Protein AF-A0A4W6BRY6-F1 (afdb_monomer_lite)

Secondary structure (DSSP, 8-state):
------------------------------S--------TT--EEEEE-SS-B-S-SSHHHHHHHHHHHHHHHTT--SPEEES---SS--GGGSS-GGGTTTPPEE-TTS-EEES-HHHHTSSS--B--TTSPPBBTTS-BTTT-TT-SS-EEE--B-TTS-B-TTSBHHHHT---SSSEEEEEEGGGTBTT--EEEETTS-BB-EEEE-S-----

Organism: Lates calcarifer (NCBI:txid8187)

InterPro domains:
  IPR010515 Collagenase NC10/endostatin [PF06482] (44-213)
  IPR010515 Collagenase NC10/endostatin [cd00247] (43-211)
  IPR016186 C-type lectin-like/link domain superfamily [G3DSA:3.10.100.10] (38-216)
  IPR016187 C-type lectin fold [SSF56436] (42-212)

Structure (mmCIF, N/CA/C/O backbone):
data_AF-A0A4W6BRY6-F1
#
_entry.id   AF-A0A4W6BRY6-F1
#
loop_
_atom_site.group_PDB
_atom_site.id
_atom_site.type_symbol
_atom_site.label_atom_id
_atom_site.label_alt_id
_atom_site.label_comp_id
_atom_site.label_asym_id
_atom_site.label_entity_id
_atom_site.label_seq_id
_atom_site.pdbx_PDB_ins_code
_atom_site.Cartn_x
_atom_site.Cartn_y
_atom_site.Cartn_z
_atom_site.occupancy
_atom_site.B_iso_or_equiv
_atom_site.auth_seq_id
_atom_site.auth_comp_id
_atom_site.auth_asym_id
_atom_site.auth_atom_id
_atom_site.pdbx_PDB_model_num
ATOM 1 N N . MET A 1 1 ? 56.866 52.030 60.510 1.00 36.12 1 MET A N 1
ATOM 2 C CA . MET A 1 1 ? 56.796 50.985 61.557 1.00 36.12 1 MET A CA 1
ATOM 3 C C . MET A 1 1 ? 55.442 50.300 61.402 1.00 36.12 1 MET A C 1
ATOM 5 O O . MET A 1 1 ? 54.444 50.995 61.471 1.00 36.12 1 MET A O 1
ATOM 9 N N . ASN A 1 2 ? 55.377 49.099 60.812 1.00 34.38 2 ASN A N 1
ATOM 10 C CA . ASN A 1 2 ? 55.374 47.792 61.509 1.00 34.38 2 ASN A CA 1
ATOM 11 C C . ASN A 1 2 ? 54.342 47.734 62.650 1.00 34.38 2 ASN A C 1
ATOM 13 O O . ASN A 1 2 ? 54.376 48.606 63.501 1.00 34.38 2 ASN A O 1
ATOM 17 N N . ARG A 1 3 ? 53.508 46.710 62.848 1.00 36.00 3 ARG A N 1
ATOM 18 C CA . ARG A 1 3 ? 53.100 45.483 62.134 1.00 36.00 3 ARG A CA 1
ATOM 19 C C . ARG A 1 3 ? 52.057 44.835 63.093 1.00 36.00 3 ARG A C 1
ATOM 21 O O . ARG A 1 3 ? 52.255 44.935 64.295 1.00 36.00 3 ARG A O 1
ATOM 28 N N . PHE A 1 4 ? 51.057 44.124 62.557 1.00 37.06 4 PHE A N 1
ATOM 29 C CA . PHE A 1 4 ? 50.192 43.096 63.195 1.00 37.06 4 PHE A CA 1
ATOM 30 C C . PHE A 1 4 ? 49.213 43.450 64.334 1.00 37.06 4 PHE A C 1
ATOM 32 O O . PHE A 1 4 ? 49.632 43.811 65.422 1.00 37.06 4 PHE A O 1
ATOM 39 N N . GLN A 1 5 ? 47.939 43.061 64.154 1.00 37.66 5 GLN A N 1
ATOM 40 C CA . GLN A 1 5 ? 47.347 41.955 64.931 1.00 37.66 5 GLN A CA 1
ATOM 41 C C . GLN A 1 5 ? 46.083 41.382 64.259 1.00 37.66 5 GLN A C 1
ATOM 43 O O . GLN A 1 5 ? 45.276 42.118 63.701 1.00 37.66 5 GLN A O 1
ATOM 48 N N . MET A 1 6 ? 45.953 40.051 64.296 1.00 38.84 6 MET A N 1
ATOM 49 C CA . MET A 1 6 ? 44.759 39.278 63.931 1.00 38.84 6 MET A CA 1
ATOM 50 C C . MET A 1 6 ? 43.833 39.122 65.140 1.00 38.84 6 MET A C 1
ATOM 52 O O . MET A 1 6 ? 44.331 38.873 66.237 1.00 38.84 6 MET A O 1
ATOM 56 N N . SER A 1 7 ? 42.524 39.053 64.897 1.00 36.84 7 SER A N 1
ATOM 57 C CA . SER A 1 7 ? 41.620 38.120 65.587 1.00 36.84 7 SER A CA 1
ATOM 58 C C . SER A 1 7 ? 40.282 38.000 64.843 1.00 36.84 7 SER A C 1
ATOM 60 O O . SER A 1 7 ? 39.763 38.958 64.278 1.00 36.84 7 SER A O 1
ATOM 62 N N . VAL A 1 8 ? 39.776 36.769 64.798 1.00 39.53 8 VAL A N 1
ATOM 63 C CA . VAL A 1 8 ? 38.533 36.305 64.162 1.00 39.53 8 VAL A CA 1
ATOM 64 C C . VAL A 1 8 ? 37.460 36.177 65.251 1.00 39.53 8 VAL A C 1
ATOM 66 O O . VAL A 1 8 ? 37.832 35.818 66.365 1.00 39.53 8 VAL A O 1
ATOM 69 N N . LEU A 1 9 ? 36.173 36.412 64.934 1.00 31.78 9 LEU A N 1
ATOM 70 C CA . LEU A 1 9 ? 35.008 35.548 65.259 1.00 31.78 9 LEU A CA 1
ATOM 71 C C . LEU A 1 9 ? 33.647 36.285 65.165 1.00 31.78 9 LEU A C 1
ATOM 73 O O . LEU A 1 9 ? 33.394 37.249 65.873 1.00 31.78 9 LEU A O 1
ATOM 77 N N . GLN A 1 10 ? 32.795 35.737 64.287 1.00 31.34 10 GLN A N 1
ATOM 78 C CA . GLN A 1 10 ? 31.402 35.290 64.493 1.00 31.34 10 GLN A CA 1
ATOM 79 C C . GLN A 1 10 ? 30.299 36.278 64.939 1.00 31.34 10 GLN A C 1
ATOM 81 O O . GLN A 1 10 ? 30.317 36.813 66.039 1.00 31.34 10 GLN A O 1
ATOM 86 N N . LEU A 1 11 ? 29.248 36.387 64.111 1.00 36.50 11 LEU A N 1
ATOM 87 C CA . LEU A 1 11 ? 27.963 37.028 64.428 1.00 36.50 11 LEU A CA 1
ATOM 88 C C . LEU A 1 11 ? 26.786 36.112 64.026 1.00 36.50 11 LEU A C 1
ATOM 90 O O . LEU A 1 11 ? 26.582 35.847 62.843 1.00 36.50 11 LEU A O 1
ATOM 94 N N . GLY A 1 12 ? 26.021 35.653 65.022 1.00 31.73 12 GLY A N 1
ATOM 95 C CA . GLY A 1 12 ? 24.559 35.439 64.976 1.00 31.73 12 GLY A CA 1
ATOM 96 C C . GLY A 1 12 ? 23.925 36.466 65.940 1.00 31.73 12 GLY A C 1
ATOM 97 O O . GLY A 1 12 ? 24.650 37.000 66.773 1.00 31.73 12 GLY A O 1
ATOM 98 N N . GLU A 1 13 ? 22.654 36.872 65.905 1.00 36.56 13 GLU A N 1
ATOM 99 C CA . GLU A 1 13 ? 21.407 36.240 65.459 1.00 36.56 13 GLU A CA 1
ATOM 100 C C . GLU A 1 13 ? 20.262 37.294 65.329 1.00 36.56 13 GLU A C 1
ATOM 102 O O . GLU A 1 13 ? 20.308 38.341 65.968 1.00 36.56 13 GLU A O 1
ATOM 107 N N . LEU A 1 14 ? 19.235 36.930 64.539 1.00 32.69 14 LEU A N 1
ATOM 108 C CA . LEU A 1 14 ? 17.764 37.125 64.658 1.00 32.69 14 LEU A CA 1
ATOM 109 C C . LEU A 1 14 ? 17.079 38.499 64.846 1.00 32.69 14 LEU A C 1
ATOM 111 O O . LEU A 1 14 ? 17.207 39.122 65.892 1.00 32.69 14 LEU A O 1
ATOM 115 N N . ILE A 1 15 ? 16.100 38.786 63.957 1.00 38.53 15 ILE A N 1
ATOM 116 C CA . ILE A 1 15 ? 14.726 39.205 64.339 1.00 38.53 15 ILE A CA 1
ATOM 117 C C . ILE A 1 15 ? 13.669 38.613 63.367 1.00 38.53 15 ILE A C 1
ATOM 119 O O . ILE A 1 15 ? 13.900 38.473 62.169 1.00 38.53 15 ILE A O 1
ATOM 123 N N . HIS A 1 16 ? 12.522 38.254 63.948 1.00 32.16 16 HIS A N 1
ATOM 124 C CA . HIS A 1 16 ? 11.349 37.491 63.495 1.00 32.16 16 HIS A CA 1
ATOM 125 C C . HIS A 1 16 ? 10.252 38.378 62.846 1.00 32.16 16 HIS A C 1
ATOM 127 O O . HIS A 1 16 ? 10.022 39.482 63.330 1.00 32.16 16 HIS A O 1
ATOM 133 N N . TYR A 1 17 ? 9.493 37.879 61.856 1.00 34.06 17 TYR A N 1
ATOM 134 C CA . TYR A 1 17 ? 8.202 38.458 61.422 1.00 34.06 17 TYR A CA 1
ATOM 135 C C . TYR A 1 17 ? 7.144 37.355 61.241 1.00 34.06 17 TYR A C 1
ATOM 137 O O . TYR A 1 17 ? 7.364 36.391 60.511 1.00 34.06 17 TYR A O 1
ATOM 145 N N . GLY A 1 18 ? 6.010 37.502 61.937 1.00 38.62 18 GLY A N 1
ATOM 146 C CA . GLY A 1 18 ? 4.838 36.616 61.877 1.00 38.62 18 GLY A CA 1
ATOM 147 C C . GLY A 1 18 ? 3.836 36.966 60.757 1.00 38.62 18 GLY A C 1
ATOM 148 O O . GLY A 1 18 ? 4.027 37.959 60.053 1.00 38.62 18 GLY A O 1
ATOM 149 N N . PRO A 1 19 ? 2.770 36.158 60.571 1.00 43.88 19 PRO A N 1
ATOM 150 C CA . PRO A 1 19 ? 1.949 36.159 59.359 1.00 43.88 19 PRO A CA 1
ATOM 151 C C . PRO A 1 19 ? 0.686 37.033 59.471 1.00 43.88 19 PRO A C 1
ATOM 153 O O . PRO A 1 19 ? 0.075 37.123 60.534 1.00 43.88 19 PRO A O 1
ATOM 156 N N . SER A 1 20 ? 0.247 37.610 58.346 1.00 43.19 20 SER A N 1
ATOM 157 C CA . SER A 1 20 ? -1.071 38.245 58.188 1.00 43.19 20 SER A CA 1
ATOM 158 C C . SER A 1 20 ? -1.871 37.544 57.086 1.00 43.19 20 SER A C 1
ATOM 160 O O . SER A 1 20 ? -1.331 37.150 56.053 1.00 43.19 20 SER A O 1
ATOM 162 N N . SER A 1 21 ? -3.156 37.341 57.359 1.00 42.16 21 SER A N 1
ATOM 163 C CA . SER A 1 21 ? -4.113 36.532 56.610 1.00 42.16 21 SER A CA 1
ATOM 164 C C . SER A 1 21 ? -4.812 37.273 55.463 1.00 42.16 21 SER A C 1
ATOM 166 O O . SER A 1 21 ? -5.063 38.469 55.562 1.00 42.16 21 SER A O 1
ATOM 168 N N . ALA A 1 22 ? -5.310 36.468 54.516 1.00 36.59 22 ALA A N 1
ATOM 169 C CA . ALA A 1 22 ? -6.480 36.684 53.652 1.00 36.59 22 ALA A CA 1
ATOM 170 C C . ALA A 1 22 ? -6.291 37.438 52.319 1.00 36.59 22 ALA A C 1
ATOM 172 O O . ALA A 1 22 ? -6.398 38.654 52.244 1.00 36.59 22 ALA A O 1
ATOM 173 N N . ALA A 1 23 ? -6.185 36.659 51.236 1.00 42.66 23 ALA A N 1
ATOM 174 C CA . ALA A 1 23 ? -7.038 36.797 50.049 1.00 42.66 23 ALA A CA 1
ATOM 175 C C . ALA A 1 23 ? -6.936 35.514 49.204 1.00 42.66 23 ALA A C 1
ATOM 177 O O . ALA A 1 23 ? -6.002 35.317 48.430 1.00 42.66 23 ALA A O 1
ATOM 178 N N . ALA A 1 24 ? -7.899 34.612 49.391 1.00 40.31 24 ALA A N 1
ATOM 179 C CA . ALA A 1 24 ? -8.137 33.493 48.494 1.00 40.31 24 ALA A CA 1
ATOM 180 C C . ALA A 1 24 ? -8.798 34.028 47.216 1.00 40.31 24 ALA A C 1
ATOM 182 O O . ALA A 1 24 ? -10.004 34.269 47.194 1.00 40.31 24 ALA A O 1
ATOM 183 N N . SER A 1 25 ? -8.013 34.220 46.157 1.00 42.06 25 SER A N 1
ATOM 184 C CA . SER A 1 25 ? -8.552 34.482 44.823 1.00 42.06 25 SER A CA 1
ATOM 185 C C . SER A 1 25 ? -8.795 33.156 44.123 1.00 42.06 25 SER A C 1
ATOM 187 O O . SER A 1 25 ? -7.882 32.408 43.778 1.00 42.06 25 SER A O 1
ATOM 189 N N . GLN A 1 26 ? -10.082 32.870 44.013 1.00 42.59 26 GLN A N 1
ATOM 190 C CA . GLN A 1 26 ? -10.689 31.687 43.445 1.00 42.59 26 GLN A CA 1
ATOM 191 C C . GLN A 1 26 ? -10.375 31.531 41.953 1.00 42.59 26 GLN A C 1
ATOM 193 O O . GLN A 1 26 ? -10.138 32.491 41.221 1.00 42.59 26 GLN A O 1
ATOM 198 N N . ALA A 1 27 ? -10.418 30.267 41.543 1.00 45.38 27 ALA A N 1
ATOM 199 C CA . ALA A 1 27 ? -10.434 29.755 40.187 1.00 45.38 27 ALA A CA 1
ATOM 200 C C . ALA A 1 27 ? -11.095 30.677 39.144 1.00 45.38 27 ALA A C 1
ATOM 202 O O . ALA A 1 27 ? -12.296 30.929 39.178 1.00 45.38 27 ALA A O 1
ATOM 203 N N . LEU A 1 28 ? -10.323 31.030 38.118 1.00 35.47 28 LEU A N 1
ATOM 204 C CA . LEU A 1 28 ? -10.839 31.254 36.770 1.00 35.47 28 LEU A CA 1
ATOM 205 C C . LEU A 1 28 ? -10.355 30.097 35.898 1.00 35.47 28 LEU A C 1
ATOM 207 O O . LEU A 1 28 ? -9.418 30.200 35.108 1.00 35.47 28 LEU A O 1
ATOM 211 N N . SER A 1 29 ? -10.999 28.950 36.098 1.00 42.09 29 SER A N 1
ATOM 212 C CA . SER A 1 29 ? -10.976 27.844 35.150 1.00 42.09 29 SER A CA 1
ATOM 213 C C . SER A 1 29 ? -11.493 28.376 33.816 1.00 42.09 29 SER A C 1
ATOM 215 O O . SER A 1 29 ? -12.663 28.736 33.701 1.00 42.09 29 SER A O 1
ATOM 217 N N . ARG A 1 30 ? -10.613 28.468 32.814 1.00 46.06 30 ARG A N 1
ATOM 218 C CA . ARG A 1 30 ? -10.988 28.789 31.431 1.00 46.06 30 ARG A CA 1
ATOM 219 C C . ARG A 1 30 ? -12.104 27.833 30.987 1.00 46.06 30 ARG A C 1
ATOM 221 O O . ARG A 1 30 ? -11.853 26.629 30.935 1.00 46.06 30 ARG A O 1
ATOM 228 N N . PRO A 1 31 ? -13.302 28.317 30.628 1.00 44.50 31 PRO A N 1
ATOM 229 C CA . PRO A 1 31 ? -14.291 27.472 29.992 1.00 44.50 31 PRO A CA 1
ATOM 230 C C . PRO A 1 31 ? -13.947 27.363 28.504 1.00 44.50 31 PRO A C 1
ATOM 232 O O . PRO A 1 31 ? -13.804 28.372 27.815 1.00 44.50 31 PRO A O 1
ATOM 235 N N . GLY A 1 32 ? -13.815 26.132 28.011 1.00 46.94 32 GLY A N 1
ATOM 236 C CA . GLY A 1 32 ? -13.766 25.858 26.575 1.00 46.94 32 GLY A CA 1
ATOM 237 C C . GLY A 1 32 ? -12.426 25.369 26.038 1.00 46.94 32 GLY A C 1
ATOM 238 O O . GLY A 1 32 ? -12.010 25.788 24.959 1.00 46.94 32 GLY A O 1
ATOM 239 N N . GLU A 1 33 ? -11.773 24.424 26.715 1.00 44.41 33 GLU A N 1
ATOM 240 C CA . GLU A 1 33 ? -11.126 23.361 25.948 1.00 44.41 33 GLU A CA 1
ATOM 241 C C . GLU A 1 33 ? -12.265 22.492 25.425 1.00 44.41 33 GLU A C 1
ATOM 243 O O . GLU A 1 33 ? -12.829 21.668 26.139 1.00 44.41 33 GLU A O 1
ATOM 248 N N . TRP A 1 34 ? -12.716 22.809 24.211 1.00 41.69 34 TRP A N 1
ATOM 249 C CA . TRP A 1 34 ? -13.695 22.006 23.504 1.00 41.69 34 TRP A CA 1
ATOM 250 C C . TRP A 1 34 ? -13.127 20.600 23.442 1.00 41.69 34 TRP A C 1
ATOM 252 O O . TRP A 1 34 ? -12.207 20.343 22.662 1.00 41.69 34 TRP A O 1
ATOM 262 N N . SER A 1 35 ? -13.655 19.715 24.286 1.00 44.31 35 SER A N 1
ATOM 263 C CA . SER A 1 35 ? -13.498 18.281 24.158 1.00 44.31 35 SER A CA 1
ATOM 264 C C . SER A 1 35 ? -13.740 17.977 22.692 1.00 44.31 35 SER A C 1
ATOM 266 O O . SER A 1 35 ? -14.869 18.080 22.204 1.00 44.31 35 SER A O 1
ATOM 268 N N . ARG A 1 36 ? -12.657 17.693 21.957 1.00 52.69 36 ARG A N 1
ATOM 269 C CA . ARG A 1 36 ? -12.767 17.141 20.613 1.00 52.69 36 ARG A CA 1
ATOM 270 C C . ARG A 1 36 ? -13.755 15.996 20.770 1.00 52.69 36 ARG A C 1
ATOM 272 O O . ARG A 1 36 ? -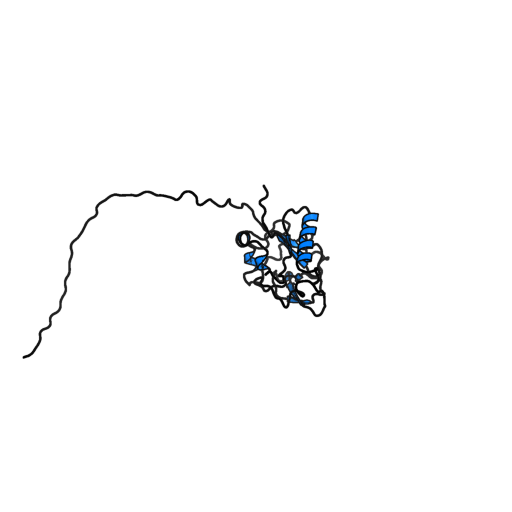13.518 15.182 21.667 1.00 52.69 36 ARG A O 1
ATOM 279 N N . PRO A 1 37 ? -14.863 15.955 20.007 1.00 50.31 37 PRO A N 1
ATOM 280 C CA . PRO A 1 37 ? -15.811 14.868 20.155 1.00 50.31 37 PRO A CA 1
ATOM 281 C C . PRO A 1 37 ? -14.984 13.596 20.066 1.00 50.31 37 PRO A C 1
ATOM 283 O O . PRO A 1 37 ? -14.250 13.425 19.085 1.00 50.31 37 PRO A O 1
ATOM 286 N N . HIS A 1 38 ? -14.996 12.799 21.141 1.00 46.78 38 HIS A N 1
ATOM 287 C CA . HIS A 1 38 ? -14.326 11.510 21.168 1.00 46.78 38 HIS A CA 1
ATOM 288 C C . HIS A 1 38 ? -14.758 10.831 19.872 1.00 46.78 38 HIS A C 1
ATOM 290 O O . HIS A 1 38 ? -15.951 10.616 19.658 1.00 46.78 38 HIS A O 1
ATOM 296 N N . ARG A 1 39 ? -13.826 10.640 18.929 1.00 55.44 39 ARG A N 1
ATOM 297 C CA . ARG A 1 39 ? -14.124 9.990 17.653 1.00 55.44 39 ARG A CA 1
ATOM 298 C C . ARG A 1 39 ? -14.373 8.532 18.000 1.00 55.44 39 ARG A C 1
ATOM 300 O O . ARG A 1 39 ? -13.429 7.753 17.984 1.00 55.44 39 ARG A O 1
ATOM 307 N N . ILE A 1 40 ? -15.601 8.208 18.416 1.00 51.38 40 ILE A N 1
ATOM 308 C CA . ILE A 1 40 ? -15.847 7.004 19.212 1.00 51.38 40 ILE A CA 1
ATOM 309 C C . ILE A 1 40 ? -15.367 5.743 18.493 1.00 51.38 40 ILE A C 1
ATOM 311 O O . ILE A 1 40 ? -14.808 4.916 19.184 1.00 51.38 40 ILE A O 1
ATOM 315 N N . HIS A 1 41 ? -15.356 5.653 17.155 1.00 56.25 41 HIS A N 1
ATOM 316 C CA . HIS A 1 41 ? -14.529 4.659 16.444 1.00 56.25 41 HIS A CA 1
ATOM 317 C C . HIS A 1 41 ? -14.119 5.145 15.041 1.00 56.25 41 HIS A C 1
ATOM 319 O O . HIS A 1 41 ? -14.714 4.754 14.037 1.00 56.25 41 HIS A O 1
ATOM 325 N N . SER A 1 42 ? -13.110 6.020 14.940 1.00 83.00 42 SER A N 1
ATOM 326 C CA . SER A 1 42 ? -12.502 6.348 13.640 1.00 83.00 42 SER A CA 1
ATOM 327 C C . SER A 1 42 ? -11.315 5.431 13.345 1.00 83.00 42 SER A C 1
ATOM 329 O O . SER A 1 42 ? -10.287 5.532 14.007 1.00 83.00 42 SER A O 1
ATOM 331 N N . GLN A 1 43 ? -11.464 4.562 12.349 1.00 92.31 43 GLN A N 1
ATOM 332 C CA . GLN A 1 43 ? -10.458 3.599 11.893 1.00 92.31 43 GLN A CA 1
ATOM 333 C C . GLN A 1 43 ? -10.148 3.815 10.408 1.00 92.31 43 GLN A C 1
ATOM 335 O O . GLN A 1 43 ? -10.972 4.382 9.687 1.00 92.31 43 GLN A O 1
ATOM 340 N N . LEU A 1 44 ? -8.989 3.335 9.957 1.00 95.44 44 LEU A N 1
ATOM 341 C CA . LEU A 1 44 ? -8.589 3.315 8.549 1.00 95.44 44 LEU A CA 1
ATOM 342 C C . LEU A 1 44 ? -8.569 1.869 8.055 1.00 95.44 44 LEU A C 1
ATOM 344 O O . LEU A 1 44 ? -7.897 1.032 8.651 1.00 95.44 44 LEU A O 1
ATOM 348 N N . ARG A 1 45 ? -9.270 1.555 6.965 1.00 97.38 45 ARG A N 1
ATOM 349 C CA . ARG A 1 45 ? -9.211 0.204 6.379 1.00 97.38 45 ARG A CA 1
ATOM 350 C C . ARG A 1 45 ? -8.046 0.045 5.407 1.00 97.38 45 ARG A C 1
ATOM 352 O O . ARG A 1 45 ? -7.910 0.837 4.475 1.00 97.38 45 ARG A O 1
ATOM 359 N N . LEU A 1 46 ? -7.266 -1.017 5.597 1.00 98.62 46 LEU A N 1
ATOM 360 C CA . LEU A 1 46 ? -6.266 -1.529 4.663 1.00 98.62 46 LEU A CA 1
ATOM 361 C C . LEU A 1 46 ? -6.818 -2.790 3.984 1.00 98.62 46 LEU A C 1
ATOM 363 O O . LEU A 1 46 ? -7.170 -3.765 4.649 1.00 98.62 46 LEU A O 1
ATOM 367 N N . VAL A 1 47 ? -6.924 -2.755 2.659 1.00 98.81 47 VAL A N 1
ATOM 368 C CA . VAL A 1 47 ? -7.607 -3.775 1.846 1.00 98.81 47 VAL A CA 1
ATOM 369 C C . VAL A 1 47 ? -6.770 -4.057 0.602 1.00 98.81 47 VAL A C 1
ATOM 371 O O . VAL A 1 47 ? -6.152 -3.142 0.073 1.00 98.81 47 VAL A O 1
ATOM 374 N N . ALA A 1 48 ? -6.715 -5.293 0.117 1.00 98.94 48 ALA A N 1
ATOM 375 C CA . ALA A 1 48 ? -6.015 -5.615 -1.126 1.00 98.94 48 ALA A CA 1
ATOM 376 C C . ALA A 1 48 ? -6.890 -5.384 -2.371 1.00 98.94 48 ALA A C 1
ATOM 378 O O . ALA A 1 48 ? -8.114 -5.525 -2.325 1.00 98.94 48 ALA A O 1
ATOM 379 N N . LEU A 1 49 ? -6.259 -5.098 -3.511 1.00 98.94 49 LEU A N 1
ATOM 380 C CA . LEU A 1 49 ? -6.908 -5.290 -4.811 1.00 98.94 49 LEU A CA 1
ATOM 381 C C . LEU A 1 49 ? -7.233 -6.772 -5.027 1.00 98.94 49 LEU A C 1
ATOM 383 O O . LEU A 1 49 ? -6.542 -7.631 -4.494 1.00 98.94 49 LEU A O 1
ATOM 387 N N . ASN A 1 50 ? -8.239 -7.062 -5.853 1.00 98.81 50 ASN A N 1
ATOM 388 C CA . ASN A 1 50 ? -8.774 -8.397 -6.156 1.00 98.81 50 ASN A CA 1
ATOM 389 C C . ASN A 1 50 ? -7.873 -9.258 -7.070 1.00 98.81 50 ASN A C 1
ATOM 391 O O . ASN A 1 50 ? -8.232 -10.381 -7.415 1.00 98.81 50 ASN A O 1
ATOM 395 N N . ALA A 1 51 ? -6.704 -8.768 -7.478 1.00 98.62 51 ALA A N 1
ATOM 396 C CA . ALA A 1 51 ? -5.722 -9.545 -8.229 1.00 98.62 51 ALA A CA 1
ATOM 397 C C . ALA A 1 51 ? -4.308 -8.997 -7.981 1.00 98.62 51 ALA A C 1
ATOM 399 O O . ALA A 1 51 ? -4.164 -7.805 -7.690 1.00 98.62 51 ALA A O 1
ATOM 400 N N . PRO A 1 52 ? -3.260 -9.833 -8.080 1.00 98.69 52 PRO A N 1
ATOM 401 C CA . PRO A 1 52 ? -1.887 -9.352 -8.048 1.00 98.69 52 PRO A CA 1
ATOM 402 C C . PRO A 1 52 ? -1.551 -8.573 -9.330 1.00 98.69 52 PRO A C 1
ATOM 404 O O . PRO A 1 52 ? -2.022 -8.912 -10.415 1.00 98.69 52 PRO A O 1
ATOM 407 N N . LEU A 1 53 ? -0.709 -7.544 -9.213 1.00 98.81 53 LEU A N 1
ATOM 408 C CA . LEU A 1 53 ? -0.316 -6.669 -10.320 1.00 98.81 53 LEU A CA 1
ATOM 409 C C . LEU A 1 53 ? 1.197 -6.675 -10.546 1.00 98.81 53 LEU A C 1
ATOM 411 O O . LEU A 1 53 ? 1.987 -6.818 -9.606 1.00 98.81 53 LEU A O 1
ATOM 415 N N . LYS A 1 54 ? 1.585 -6.462 -11.807 1.00 98.81 54 LYS A N 1
ATOM 416 C CA . LYS A 1 54 ? 2.955 -6.096 -12.182 1.00 98.81 54 LYS A CA 1
ATOM 417 C C . LYS A 1 54 ? 3.295 -4.672 -11.746 1.00 98.81 54 LYS A C 1
ATOM 419 O O . LYS A 1 54 ? 2.433 -3.927 -11.286 1.00 98.81 54 LYS A O 1
ATOM 424 N N . GLY A 1 55 ? 4.557 -4.291 -11.932 1.00 98.69 55 GLY A N 1
ATOM 425 C CA . GLY A 1 55 ? 5.035 -2.934 -11.691 1.00 98.69 55 GLY A CA 1
ATOM 426 C C . GLY A 1 55 ? 4.368 -1.875 -12.572 1.00 98.69 55 GLY A C 1
ATOM 427 O O . GLY A 1 55 ? 4.210 -0.747 -12.113 1.00 98.69 55 GLY A O 1
ATOM 428 N N . ASP A 1 56 ? 3.933 -2.218 -13.791 1.00 98.69 56 ASP A N 1
ATOM 429 C CA . ASP A 1 56 ? 3.187 -1.295 -14.651 1.00 98.69 56 ASP A CA 1
ATOM 430 C C . ASP A 1 56 ? 1.712 -1.244 -14.248 1.00 98.69 56 ASP A C 1
ATOM 432 O O . ASP A 1 56 ? 0.883 -2.061 -14.652 1.00 98.69 56 ASP A O 1
ATOM 436 N N . MET A 1 57 ? 1.399 -0.257 -13.419 1.00 98.62 57 MET A N 1
ATOM 437 C CA . MET A 1 57 ? 0.047 0.035 -12.958 1.00 98.62 57 MET A CA 1
ATOM 438 C C . MET A 1 57 ? -0.499 1.294 -13.638 1.00 98.62 57 MET A C 1
ATOM 440 O O . MET A 1 57 ? -1.410 1.921 -13.103 1.00 98.62 57 MET A O 1
ATOM 444 N N . HIS A 1 58 ? 0.060 1.694 -14.791 1.00 98.31 58 HIS A N 1
ATOM 445 C CA . HIS A 1 58 ? -0.184 2.995 -15.429 1.00 98.31 58 HIS A CA 1
ATOM 446 C C . HIS A 1 58 ? 0.152 4.174 -14.492 1.00 98.31 58 HIS A C 1
ATOM 448 O O . HIS A 1 58 ? -0.516 5.215 -14.450 1.00 98.31 58 HIS A O 1
ATOM 454 N N . GLY A 1 59 ? 1.214 3.996 -13.703 1.00 98.50 59 GLY A N 1
ATOM 455 C CA . GLY A 1 59 ? 1.652 4.904 -12.654 1.00 98.50 59 GLY A CA 1
ATOM 456 C C . GLY A 1 59 ? 0.736 4.927 -11.427 1.00 98.50 59 GLY A C 1
ATOM 457 O O . GLY A 1 59 ? -0.297 4.266 -11.358 1.00 98.50 59 GLY A O 1
ATOM 458 N N . ILE A 1 60 ? 1.084 5.770 -10.448 1.00 98.38 60 ILE A N 1
ATOM 459 C CA . ILE A 1 60 ? 0.319 5.875 -9.189 1.00 98.38 60 ILE A CA 1
ATOM 460 C C . ILE A 1 60 ? -1.165 6.219 -9.400 1.00 98.38 60 ILE A C 1
ATOM 462 O O . ILE A 1 60 ? -2.008 5.797 -8.619 1.00 98.38 60 ILE A O 1
ATOM 466 N N . ARG A 1 61 ? -1.504 6.953 -10.470 1.00 98.25 61 ARG A N 1
ATOM 467 C CA . ARG A 1 61 ? -2.897 7.297 -10.789 1.00 98.25 61 ARG A CA 1
ATOM 468 C C . ARG A 1 61 ? -3.711 6.075 -11.208 1.00 98.25 61 ARG A C 1
ATOM 470 O O . ARG A 1 61 ? -4.869 5.991 -10.820 1.00 98.25 61 ARG A O 1
ATOM 477 N N . GLY A 1 62 ? -3.127 5.150 -11.971 1.00 98.69 62 GLY A N 1
ATOM 478 C CA . GLY A 1 62 ? -3.809 3.913 -12.344 1.00 98.69 62 GLY A CA 1
ATOM 479 C C . GLY A 1 62 ? -3.988 2.982 -11.143 1.00 98.69 62 GLY A C 1
ATOM 480 O O . GLY A 1 62 ? -5.079 2.453 -10.948 1.00 98.69 62 GLY A O 1
ATOM 481 N N . ALA A 1 63 ? -2.982 2.885 -10.267 1.00 98.75 63 ALA A N 1
ATOM 482 C CA . ALA A 1 63 ? -3.103 2.154 -9.003 1.00 98.75 63 ALA A CA 1
ATOM 483 C C . ALA A 1 63 ? -4.192 2.750 -8.080 1.00 98.75 63 ALA A C 1
ATOM 485 O O . ALA A 1 63 ? -5.069 2.026 -7.607 1.00 98.75 63 ALA A O 1
ATOM 486 N N . ASP A 1 64 ? -4.190 4.076 -7.879 1.00 98.62 64 ASP A N 1
ATOM 487 C CA . ASP A 1 64 ? -5.226 4.792 -7.117 1.00 98.62 64 ASP A CA 1
ATOM 488 C C . ASP A 1 64 ? -6.623 4.579 -7.740 1.00 98.62 64 ASP A C 1
ATOM 490 O O . ASP A 1 64 ? -7.601 4.359 -7.020 1.00 98.62 64 ASP A O 1
ATOM 494 N N . PHE A 1 65 ? -6.726 4.590 -9.074 1.00 98.56 65 PHE A N 1
ATOM 495 C CA . PHE A 1 65 ? -7.984 4.353 -9.783 1.00 98.56 65 PHE A CA 1
ATOM 496 C C . PHE A 1 65 ? -8.521 2.932 -9.568 1.00 98.56 65 PHE A C 1
ATOM 498 O O . PHE A 1 65 ? -9.718 2.777 -9.330 1.00 98.56 65 PHE A O 1
ATOM 505 N N . GLN A 1 66 ? -7.664 1.905 -9.568 1.00 98.81 66 GLN A N 1
ATOM 506 C CA . GLN A 1 66 ? -8.099 0.539 -9.260 1.00 98.81 66 GLN A CA 1
ATOM 507 C C . GLN A 1 66 ? -8.609 0.406 -7.821 1.00 98.81 66 GLN A C 1
ATOM 509 O O . GLN A 1 66 ? -9.660 -0.200 -7.606 1.00 98.81 66 GLN A O 1
ATOM 514 N N . CYS A 1 67 ? -7.924 1.020 -6.848 1.00 98.75 67 CYS A N 1
ATOM 515 C CA . CYS A 1 67 ? -8.397 1.057 -5.462 1.00 98.75 67 CYS A CA 1
ATOM 516 C C . CYS A 1 67 ? -9.781 1.714 -5.360 1.00 98.75 67 CYS A C 1
ATOM 518 O O . 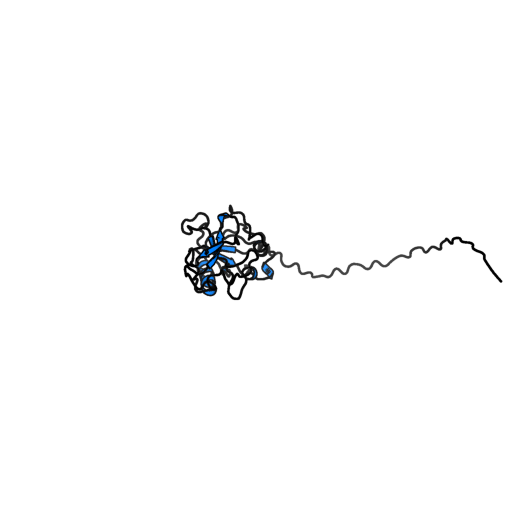CYS A 1 67 ? -10.677 1.183 -4.705 1.00 98.75 67 CYS A O 1
ATOM 520 N N . TYR A 1 68 ? -9.974 2.850 -6.036 1.00 98.00 68 TYR A N 1
ATOM 521 C CA . TYR A 1 68 ? -11.263 3.536 -6.092 1.00 98.00 68 TYR A CA 1
ATOM 522 C C . TYR A 1 68 ? -12.354 2.661 -6.724 1.00 98.00 68 TYR A C 1
ATOM 524 O O . TYR A 1 68 ? -13.424 2.492 -6.138 1.00 98.00 68 TYR A O 1
ATOM 532 N N . GLN A 1 69 ? -12.093 2.091 -7.901 1.00 98.50 69 GLN A N 1
ATOM 533 C CA . GLN A 1 69 ? -13.084 1.337 -8.663 1.00 98.50 69 GLN A CA 1
ATOM 534 C C . GLN A 1 69 ? -13.540 0.083 -7.908 1.00 98.50 69 GLN A C 1
ATOM 536 O O . GLN A 1 69 ? -14.742 -0.160 -7.791 1.00 98.50 69 GLN A O 1
ATOM 541 N N . GLN A 1 70 ? -12.600 -0.686 -7.351 1.00 98.69 70 GLN A N 1
ATOM 542 C CA . GLN A 1 70 ? -12.931 -1.914 -6.628 1.00 98.69 70 GLN A CA 1
ATOM 543 C C . GLN A 1 70 ? -13.656 -1.621 -5.313 1.00 98.69 70 GLN A C 1
ATOM 545 O O . GLN A 1 70 ? -14.676 -2.252 -5.034 1.00 98.69 70 GLN A O 1
ATOM 550 N N . ALA A 1 71 ? -13.237 -0.595 -4.564 1.00 98.06 71 ALA A N 1
ATOM 551 C CA . ALA A 1 71 ? -13.967 -0.153 -3.378 1.00 98.06 71 ALA A CA 1
ATOM 552 C C . ALA A 1 71 ? -15.431 0.196 -3.705 1.00 98.06 71 ALA A C 1
ATOM 554 O O . ALA A 1 71 ? -16.351 -0.254 -3.017 1.00 98.06 71 ALA A O 1
ATOM 555 N N . ARG A 1 72 ? -15.667 0.949 -4.790 1.00 97.25 72 ARG A N 1
ATOM 556 C CA . ARG A 1 72 ? -17.019 1.347 -5.217 1.00 97.25 72 ARG A CA 1
ATOM 557 C C . ARG A 1 72 ? -17.865 0.172 -5.683 1.00 97.25 72 ARG A C 1
ATOM 559 O O . ARG A 1 72 ? -19.047 0.140 -5.355 1.00 97.25 72 ARG A O 1
ATOM 566 N N . SER A 1 73 ? -17.270 -0.800 -6.375 1.00 97.56 73 SER A N 1
ATOM 567 C CA . SER A 1 73 ? -17.972 -2.025 -6.785 1.00 97.56 73 SER A CA 1
ATOM 568 C C . SER A 1 73 ? -18.505 -2.836 -5.597 1.00 97.56 73 SER A C 1
ATOM 570 O O . SER A 1 73 ? -19.521 -3.509 -5.724 1.00 97.56 73 SER A O 1
ATOM 572 N N . MET A 1 74 ? -17.879 -2.686 -4.424 1.00 97.31 74 MET A N 1
ATOM 573 C CA . MET A 1 74 ? -18.287 -3.317 -3.164 1.00 97.31 74 MET A CA 1
ATOM 574 C C . MET A 1 74 ? -19.132 -2.395 -2.267 1.00 97.31 74 MET A C 1
ATOM 576 O O . MET A 1 74 ? -19.323 -2.675 -1.086 1.00 97.31 74 MET A O 1
ATOM 580 N N . GLY A 1 75 ? -19.611 -1.261 -2.792 1.00 95.31 75 GLY A N 1
ATOM 581 C CA . GLY A 1 75 ? -20.444 -0.311 -2.047 1.00 95.31 75 GLY A CA 1
ATOM 582 C C . GLY A 1 75 ? -19.699 0.500 -0.979 1.00 95.31 75 GLY A C 1
ATOM 583 O O . GLY A 1 75 ? -20.329 1.180 -0.166 1.00 95.31 75 GLY A O 1
ATOM 584 N N . LEU A 1 76 ? -18.362 0.470 -0.959 1.00 93.75 76 LEU A N 1
ATOM 585 C CA . LEU A 1 76 ? -17.577 1.257 -0.012 1.00 93.75 76 LEU A CA 1
ATOM 586 C C . LEU A 1 76 ? -17.542 2.724 -0.445 1.00 93.75 76 LEU A C 1
ATOM 588 O O . LEU A 1 76 ? -17.172 3.072 -1.567 1.00 93.75 76 LEU A O 1
ATOM 592 N N . THR A 1 77 ? -17.924 3.608 0.477 1.00 91.06 77 THR A N 1
ATOM 593 C CA . THR A 1 77 ? -18.051 5.045 0.205 1.00 91.06 77 THR A CA 1
ATOM 594 C C . THR A 1 77 ? -16.816 5.868 0.554 1.00 91.0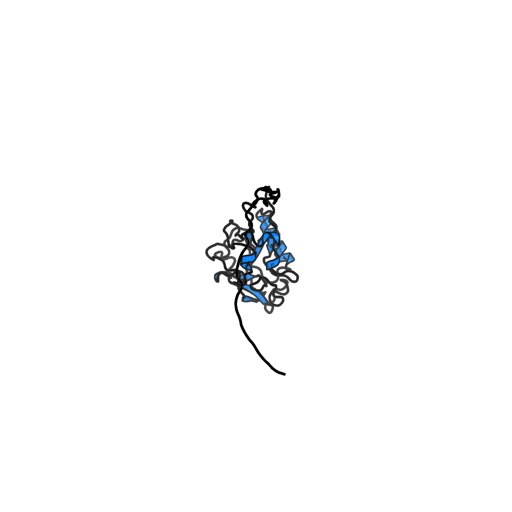6 77 THR A C 1
ATOM 596 O O . THR A 1 77 ? -16.730 7.026 0.138 1.00 91.06 77 THR A O 1
ATOM 599 N N . ALA A 1 78 ? -15.865 5.285 1.287 1.00 92.00 78 ALA A N 1
ATOM 600 C CA . ALA A 1 78 ? -14.610 5.929 1.647 1.00 92.00 78 ALA A CA 1
ATOM 601 C C . ALA A 1 78 ? -13.699 6.133 0.424 1.00 92.00 78 ALA A C 1
ATOM 603 O O . ALA A 1 78 ? -13.879 5.524 -0.634 1.00 92.00 78 ALA A O 1
ATOM 604 N N . THR A 1 79 ? -12.713 7.012 0.578 1.00 91.88 79 THR A N 1
ATOM 605 C CA . THR A 1 79 ? -11.698 7.262 -0.447 1.00 91.88 79 THR A CA 1
ATOM 606 C C . THR A 1 79 ? -10.499 6.365 -0.185 1.00 91.88 79 THR A C 1
ATOM 608 O O . THR A 1 79 ? -9.834 6.508 0.841 1.00 91.88 79 THR A O 1
ATOM 611 N N . TYR A 1 80 ? -10.225 5.457 -1.117 1.00 97.38 80 TYR A N 1
ATOM 612 C CA . TYR A 1 80 ? -9.074 4.563 -1.065 1.00 97.38 80 TYR A CA 1
ATOM 613 C C . TYR A 1 80 ? -7.964 5.058 -1.986 1.00 97.38 80 TYR A C 1
ATOM 615 O O . TYR A 1 80 ? -8.232 5.531 -3.090 1.00 97.38 80 TYR A O 1
ATOM 623 N N . ARG A 1 81 ? -6.720 4.924 -1.527 1.00 98.00 81 ARG A N 1
ATOM 624 C CA . ARG A 1 81 ? -5.506 5.167 -2.314 1.00 98.00 81 ARG A CA 1
ATOM 625 C C . ARG A 1 81 ? -4.580 3.969 -2.244 1.00 98.00 81 ARG A C 1
ATOM 627 O O . ARG A 1 81 ? -4.583 3.266 -1.237 1.00 98.00 81 ARG A O 1
ATOM 634 N N . ALA A 1 82 ? -3.786 3.755 -3.281 1.00 98.75 82 ALA A N 1
ATOM 635 C CA . ALA A 1 82 ? -2.802 2.689 -3.318 1.00 98.75 82 ALA A CA 1
ATOM 636 C C . ALA A 1 82 ? -1.750 2.896 -2.221 1.00 98.75 82 ALA A C 1
ATOM 638 O O . ALA A 1 82 ? -1.231 3.994 -2.031 1.00 98.75 82 ALA A O 1
ATOM 639 N N . PHE A 1 83 ? -1.419 1.829 -1.503 1.00 98.81 83 PHE A N 1
ATOM 640 C CA . PHE A 1 83 ? -0.373 1.778 -0.485 1.00 98.81 83 PHE A CA 1
ATOM 641 C C . PHE A 1 83 ? 1.004 1.690 -1.165 1.00 98.81 83 PHE A C 1
ATOM 643 O O . PHE A 1 83 ? 1.710 0.693 -1.072 1.00 98.81 83 PHE A O 1
ATOM 650 N N . LEU A 1 84 ? 1.368 2.726 -1.919 1.00 98.88 84 LEU A N 1
ATOM 651 C CA . LEU A 1 84 ? 2.606 2.787 -2.690 1.00 98.88 84 LEU A CA 1
ATOM 652 C C . LEU A 1 84 ? 3.253 4.165 -2.533 1.00 98.88 84 LEU A C 1
ATOM 654 O O . LEU A 1 84 ? 2.582 5.195 -2.620 1.00 98.88 84 LEU A O 1
ATOM 658 N N . SER A 1 85 ? 4.575 4.211 -2.381 1.00 98.62 85 SER A N 1
ATOM 659 C CA . SER A 1 85 ? 5.317 5.446 -2.649 1.00 98.62 85 SER A CA 1
ATOM 660 C C . SER A 1 85 ? 5.181 5.839 -4.123 1.00 98.62 85 SER A C 1
ATOM 662 O O . SER A 1 85 ? 5.019 4.992 -4.994 1.00 98.62 85 SER A O 1
ATOM 664 N N . SER A 1 86 ? 5.294 7.126 -4.441 1.00 93.31 86 SER A N 1
ATOM 665 C CA . SER A 1 86 ? 5.277 7.622 -5.823 1.00 93.31 86 SER A CA 1
ATOM 666 C C . SER A 1 86 ? 6.368 8.664 -6.059 1.00 93.31 86 SER A C 1
ATOM 668 O O . SER A 1 86 ? 7.122 9.008 -5.150 1.00 93.31 86 SER A O 1
ATOM 670 N N . HIS A 1 87 ? 6.447 9.195 -7.281 1.00 92.31 87 HIS A N 1
ATOM 671 C CA . HIS A 1 87 ? 7.446 10.197 -7.659 1.00 92.31 87 HIS A CA 1
ATOM 672 C C . HIS A 1 87 ? 7.459 11.428 -6.730 1.00 92.31 87 HIS A C 1
ATOM 674 O O . HIS A 1 87 ? 8.528 11.923 -6.384 1.00 92.31 87 HIS A O 1
ATOM 680 N N . LEU A 1 88 ? 6.282 11.890 -6.288 1.00 93.81 88 LEU A N 1
ATOM 681 C CA . LEU A 1 88 ? 6.128 13.112 -5.484 1.00 93.81 88 LEU A CA 1
ATOM 682 C C . LEU A 1 88 ? 5.658 12.858 -4.049 1.00 93.81 88 LEU A C 1
ATOM 684 O O . LEU A 1 88 ? 5.505 13.809 -3.286 1.00 93.81 88 LEU A O 1
ATOM 688 N N . GLN A 1 89 ? 5.401 11.605 -3.669 1.00 97.06 89 GLN A N 1
ATOM 689 C CA . GLN A 1 89 ? 4.782 11.297 -2.384 1.00 97.06 89 GLN A CA 1
ATOM 690 C C . GLN A 1 89 ? 5.436 10.095 -1.715 1.00 97.06 89 GLN A C 1
ATOM 692 O O . GLN A 1 89 ? 5.521 9.016 -2.299 1.00 97.06 89 GLN A O 1
ATOM 697 N N . ASP A 1 90 ? 5.850 10.291 -0.468 1.00 98.50 90 ASP A N 1
ATOM 698 C CA . ASP A 1 90 ? 6.260 9.210 0.421 1.00 98.50 90 ASP A CA 1
ATOM 699 C C . ASP A 1 90 ? 5.035 8.446 0.910 1.00 98.50 90 ASP A C 1
ATOM 701 O O . ASP A 1 90 ? 4.021 9.060 1.266 1.00 98.50 90 ASP A O 1
ATOM 705 N N . LEU A 1 91 ? 5.144 7.121 0.983 1.00 98.62 91 LEU A N 1
ATOM 706 C CA . LEU A 1 91 ? 4.083 6.246 1.465 1.00 98.62 91 LEU A CA 1
ATOM 707 C C . LEU A 1 91 ? 3.544 6.708 2.820 1.00 98.62 91 LEU A C 1
ATOM 709 O O . LEU A 1 91 ? 2.339 6.901 2.949 1.00 98.62 91 LEU A O 1
ATOM 713 N N . ALA A 1 92 ? 4.419 7.027 3.781 1.00 98.06 92 ALA A N 1
ATOM 714 C CA . ALA A 1 92 ? 4.034 7.487 5.123 1.00 98.06 92 ALA A CA 1
ATOM 715 C C . ALA A 1 92 ? 3.145 8.751 5.126 1.00 98.06 92 ALA A C 1
ATOM 717 O O . ALA A 1 92 ? 2.519 9.083 6.139 1.00 98.06 92 ALA A O 1
ATOM 718 N N . THR A 1 93 ? 3.065 9.468 3.999 1.00 96.88 93 THR A N 1
ATOM 719 C CA . THR A 1 93 ? 2.312 10.717 3.869 1.00 96.88 93 THR A CA 1
ATOM 720 C C . THR A 1 93 ? 0.946 10.592 3.191 1.00 96.88 93 THR A C 1
ATOM 722 O O . THR A 1 93 ? 0.241 11.599 3.107 1.00 96.88 93 THR A O 1
ATOM 725 N N . ILE A 1 94 ? 0.547 9.394 2.743 1.00 96.81 94 ILE A N 1
ATOM 726 C CA . ILE A 1 94 ? -0.731 9.165 2.041 1.00 96.81 94 ILE A CA 1
ATOM 727 C C . ILE A 1 94 ? -1.937 9.520 2.915 1.00 96.81 94 ILE A C 1
ATOM 729 O O . ILE A 1 94 ? -2.857 10.196 2.448 1.00 96.81 94 ILE A O 1
ATOM 733 N N . VAL A 1 95 ? -1.919 9.091 4.179 1.00 95.25 95 VAL A N 1
ATOM 734 C CA . VAL A 1 95 ? -2.958 9.408 5.167 1.00 95.25 95 VAL A CA 1
ATOM 735 C C . VAL A 1 95 ? -2.795 10.850 5.648 1.00 95.25 95 VAL A C 1
ATOM 737 O O . VAL A 1 95 ? -1.674 11.337 5.861 1.00 95.25 95 VAL A O 1
ATOM 740 N N . ARG A 1 96 ? -3.914 11.558 5.839 1.00 92.88 96 ARG A N 1
ATOM 741 C CA . ARG A 1 96 ? -3.919 12.939 6.347 1.00 92.88 96 ARG A CA 1
ATOM 742 C C . ARG A 1 96 ? -3.233 13.029 7.703 1.00 92.88 96 ARG A C 1
ATOM 744 O O . ARG A 1 96 ? -3.461 12.200 8.571 1.00 92.88 96 ARG A O 1
ATOM 751 N N . LYS A 1 97 ? -2.443 14.089 7.915 1.00 92.19 97 LYS A N 1
ATOM 752 C CA . LYS A 1 97 ? -1.656 14.297 9.147 1.00 92.19 97 LYS A CA 1
ATOM 753 C C . LYS A 1 97 ? -2.484 14.134 10.431 1.00 92.19 97 LYS A C 1
ATOM 755 O O . LYS A 1 97 ? -1.993 13.529 11.374 1.00 92.19 97 LYS A O 1
ATOM 760 N N . ALA A 1 98 ? -3.719 14.639 10.441 1.00 90.75 98 ALA A N 1
ATOM 761 C CA . ALA A 1 98 ? -4.619 14.593 11.597 1.00 90.75 98 ALA A CA 1
ATOM 762 C C . ALA A 1 98 ? -5.095 13.181 11.977 1.00 90.75 98 ALA A C 1
ATOM 764 O O . ALA A 1 98 ? -5.530 12.982 13.102 1.00 90.75 98 ALA A O 1
ATOM 765 N N . ASP A 1 99 ? -5.010 12.223 11.055 1.00 90.44 99 ASP A N 1
ATOM 766 C CA . ASP A 1 99 ? -5.534 10.870 11.234 1.00 90.44 99 ASP A CA 1
ATOM 767 C C . ASP A 1 99 ? -4.401 9.849 11.492 1.00 90.44 99 ASP A C 1
ATOM 769 O O . ASP A 1 99 ? -4.657 8.655 11.601 1.00 90.44 99 ASP A O 1
ATOM 773 N N . ARG A 1 100 ? -3.128 10.282 11.577 1.00 93.25 100 ARG A N 1
ATOM 774 C CA . ARG A 1 100 ? -1.979 9.353 11.586 1.00 93.25 100 ARG A CA 1
ATOM 775 C C . ARG A 1 100 ? -1.666 8.700 12.933 1.00 93.25 100 ARG A C 1
ATOM 777 O O . ARG A 1 100 ? -1.093 7.613 12.940 1.00 93.25 100 ARG A O 1
ATOM 784 N N . THR A 1 101 ? -1.930 9.385 14.042 1.00 92.25 101 THR A N 1
ATOM 785 C CA . THR A 1 101 ? -1.499 8.949 15.383 1.00 92.25 101 THR A CA 1
ATOM 786 C C . THR A 1 101 ? -2.584 8.187 16.125 1.00 92.25 101 THR A C 1
ATOM 788 O O . THR A 1 101 ? -2.278 7.208 16.792 1.00 92.25 101 THR A O 1
ATOM 791 N N . ASP A 1 102 ? -3.840 8.602 15.959 1.00 87.75 102 ASP A N 1
ATOM 792 C CA . ASP A 1 102 ? -4.921 8.186 16.860 1.00 87.75 102 ASP A CA 1
ATOM 793 C C . ASP A 1 102 ? -5.909 7.206 16.201 1.00 87.75 102 ASP A C 1
ATOM 795 O O . ASP A 1 102 ? -6.829 6.731 16.861 1.00 87.75 102 ASP A O 1
ATOM 799 N N . MET A 1 103 ? -5.755 6.911 14.901 1.00 91.00 103 MET A N 1
ATOM 800 C CA . MET A 1 103 ? -6.625 5.964 14.193 1.00 91.00 103 MET A CA 1
ATOM 801 C C . MET A 1 103 ? -5.958 4.610 13.981 1.00 91.00 103 MET A C 1
ATOM 803 O O . MET A 1 103 ? -4.946 4.565 13.271 1.00 91.00 103 MET A O 1
ATOM 807 N N . PRO A 1 104 ? -6.549 3.507 14.477 1.00 95.88 104 PRO A N 1
ATOM 808 C CA . PRO A 1 104 ? -6.074 2.173 14.156 1.00 95.88 104 PRO A CA 1
ATOM 809 C C . PRO A 1 104 ? -6.266 1.866 12.672 1.00 95.88 104 PRO A C 1
ATOM 811 O O . PRO A 1 104 ? -7.226 2.316 12.034 1.00 95.88 104 PRO A O 1
ATOM 814 N N . VAL A 1 105 ? -5.354 1.059 12.136 1.00 97.62 105 VAL A N 1
ATOM 815 C CA . VAL A 1 105 ? -5.477 0.488 10.796 1.00 97.62 105 VAL A CA 1
ATOM 816 C C . VAL A 1 105 ? -6.050 -0.913 10.939 1.00 97.62 105 VAL A C 1
ATOM 818 O O . VAL A 1 105 ? -5.466 -1.761 11.612 1.00 97.62 105 VAL A O 1
ATOM 821 N N . VAL A 1 106 ? -7.195 -1.148 10.315 1.00 98.00 106 VAL A N 1
ATOM 822 C CA . VAL A 1 106 ? -7.953 -2.400 10.386 1.00 98.00 106 VAL A CA 1
ATOM 823 C C . VAL A 1 106 ? -8.022 -3.068 9.014 1.00 98.00 106 VAL A C 1
ATOM 825 O O . VAL A 1 106 ? -7.841 -2.414 7.987 1.00 98.00 106 VAL A O 1
ATOM 828 N N . ASN A 1 107 ? -8.320 -4.361 8.972 1.00 98.50 107 ASN A N 1
ATOM 829 C CA . ASN A 1 107 ? -8.648 -5.049 7.725 1.00 98.50 107 ASN A CA 1
ATOM 830 C C . ASN A 1 107 ? -10.087 -4.724 7.253 1.00 98.50 107 ASN A C 1
ATOM 832 O O . ASN A 1 107 ? -10.814 -3.939 7.872 1.00 98.50 107 ASN A O 1
ATOM 836 N N . LEU A 1 108 ? -10.539 -5.353 6.161 1.00 97.50 108 LEU A N 1
ATOM 837 C CA . LEU A 1 108 ? -11.889 -5.145 5.611 1.00 97.50 108 LEU A CA 1
ATOM 838 C C . LEU A 1 108 ? -13.021 -5.465 6.611 1.00 97.50 108 LEU A C 1
ATOM 840 O O . LEU A 1 108 ? -14.084 -4.847 6.543 1.00 97.50 108 LEU A O 1
ATOM 844 N N . ARG A 1 109 ? -12.791 -6.394 7.548 1.00 97.38 109 ARG A N 1
ATOM 845 C CA . ARG A 1 109 ? -13.762 -6.846 8.558 1.00 97.38 109 ARG A CA 1
ATOM 846 C C . ARG A 1 109 ? -13.685 -6.069 9.877 1.00 97.38 109 ARG A C 1
ATOM 848 O O . ARG A 1 109 ? -14.485 -6.324 10.768 1.00 97.38 109 ARG A O 1
ATOM 855 N N . GLY A 1 110 ? -12.786 -5.091 9.987 1.00 96.56 110 GLY A N 1
ATOM 856 C CA . GLY A 1 110 ? -12.631 -4.268 11.189 1.00 96.56 110 GLY A CA 1
ATOM 857 C C . GLY A 1 110 ? -11.694 -4.856 12.246 1.00 96.56 110 GLY A C 1
ATOM 858 O O . GLY A 1 110 ? -11.609 -4.305 13.339 1.00 96.56 110 GLY A O 1
ATOM 859 N N . GLU A 1 111 ? -10.972 -5.933 11.938 1.00 98.19 111 GLU A N 1
ATOM 860 C CA . GLU A 1 111 ? -9.961 -6.494 12.839 1.00 98.19 111 GLU A CA 1
ATOM 861 C C . GLU A 1 111 ? -8.690 -5.635 12.766 1.00 98.19 111 GLU A C 1
ATOM 863 O O . GLU A 1 111 ? -8.250 -5.256 11.677 1.00 98.19 111 GLU A O 1
ATOM 868 N N . VAL A 1 112 ? -8.114 -5.288 13.918 1.00 97.94 112 VAL A N 1
ATOM 869 C CA . VAL A 1 112 ? -6.973 -4.364 14.009 1.00 97.94 112 VAL A CA 1
ATOM 870 C C . VAL A 1 112 ? -5.698 -5.026 13.491 1.00 97.94 112 VAL A C 1
ATOM 872 O O . VAL A 1 112 ? -5.269 -6.038 14.024 1.00 97.94 112 VAL A O 1
ATOM 875 N N . LEU A 1 113 ? -5.062 -4.410 12.493 1.00 98.44 113 LEU A N 1
ATOM 876 C CA . LEU A 1 113 ? -3.746 -4.801 11.976 1.00 98.44 113 LEU A CA 1
ATOM 877 C C . LEU A 1 113 ? -2.622 -3.983 12.627 1.00 98.44 113 LEU A C 1
ATOM 879 O O . LEU A 1 113 ? -1.567 -4.519 12.954 1.00 98.44 113 LEU A O 1
ATOM 883 N N . PHE A 1 114 ? -2.852 -2.680 12.822 1.00 98.25 114 PHE A N 1
ATOM 884 C CA . PHE A 1 114 ? -1.894 -1.760 13.437 1.00 98.25 114 PHE A CA 1
ATOM 885 C C . PHE A 1 114 ? -2.603 -0.793 14.381 1.00 98.25 114 PHE A C 1
ATOM 887 O O . PHE A 1 114 ? -3.702 -0.318 14.089 1.00 98.25 114 PHE A O 1
ATOM 894 N N . SER A 1 115 ? -1.946 -0.446 15.489 1.00 96.62 115 SER A N 1
ATOM 895 C CA . SER A 1 115 ? -2.492 0.489 16.480 1.00 96.62 115 SER A CA 1
ATOM 896 C C . SER A 1 115 ? -2.656 1.908 15.936 1.00 96.62 115 SER A C 1
ATOM 898 O O . SER A 1 115 ? -3.548 2.627 16.376 1.00 96.62 115 SER A O 1
ATOM 900 N N . SER A 1 116 ? -1.827 2.308 14.967 1.00 96.44 116 SER A N 1
ATOM 901 C CA . SER A 1 116 ? -1.967 3.571 14.245 1.00 96.44 116 SER A CA 1
ATOM 902 C C . SER A 1 116 ? -1.368 3.500 12.838 1.00 96.44 116 SER A C 1
ATOM 904 O O . SER A 1 116 ? -0.609 2.588 12.509 1.00 96.44 116 SER A O 1
ATOM 906 N N . TRP A 1 117 ? -1.638 4.500 11.996 1.00 96.81 117 TRP A N 1
ATOM 907 C CA . TRP A 1 117 ? -0.899 4.648 10.738 1.00 96.81 117 TRP A CA 1
ATOM 908 C C . TRP A 1 117 ? 0.603 4.835 10.987 1.00 96.81 117 TRP A C 1
ATOM 910 O O . TRP A 1 117 ? 1.427 4.227 10.309 1.00 96.81 117 TRP A O 1
ATOM 920 N N . MET A 1 118 ? 0.980 5.649 11.980 1.00 96.25 118 MET A N 1
ATOM 921 C CA . MET A 1 118 ? 2.388 5.946 12.254 1.00 96.25 118 MET A CA 1
ATOM 922 C C . MET A 1 118 ? 3.163 4.734 12.790 1.00 96.25 118 MET A C 1
ATOM 924 O O . MET A 1 118 ? 4.361 4.627 12.531 1.00 96.25 118 MET A O 1
ATOM 928 N N . SER A 1 119 ? 2.506 3.784 13.469 1.00 97.50 119 SER A N 1
ATOM 929 C CA . SER A 1 119 ? 3.189 2.581 13.973 1.00 97.50 119 SER A CA 1
ATOM 930 C C . SER A 1 119 ? 3.765 1.706 12.855 1.00 97.50 119 SER A C 1
ATOM 932 O O . SER A 1 119 ? 4.779 1.044 13.075 1.00 97.50 119 SER A O 1
ATOM 934 N N . ILE A 1 120 ? 3.184 1.756 11.646 1.00 98.38 120 ILE A N 1
ATOM 935 C CA . ILE A 1 120 ? 3.700 1.056 10.456 1.00 98.38 120 ILE A CA 1
ATOM 936 C C . ILE A 1 120 ? 5.112 1.553 10.094 1.00 98.38 120 ILE A C 1
ATOM 938 O O . ILE A 1 120 ? 5.957 0.773 9.659 1.00 98.38 120 ILE A O 1
ATOM 942 N N . PHE A 1 121 ? 5.387 2.843 10.307 1.00 98.06 121 PHE A N 1
ATOM 943 C CA . PHE A 1 121 ? 6.595 3.535 9.839 1.00 98.06 121 PHE A CA 1
ATOM 944 C C . PHE A 1 121 ? 7.603 3.821 10.958 1.00 98.06 121 PHE A C 1
ATOM 946 O O . PHE A 1 121 ? 8.474 4.675 10.809 1.00 98.06 121 PHE A O 1
ATOM 953 N N . SER A 1 122 ? 7.517 3.090 12.072 1.00 96.06 122 SER A N 1
ATOM 954 C CA . SER A 1 122 ? 8.429 3.210 13.221 1.00 96.06 122 SER A CA 1
ATOM 955 C C . SER A 1 122 ? 9.872 2.760 12.933 1.00 96.06 122 SER A C 1
ATOM 957 O O . SER A 1 122 ? 10.738 2.870 13.796 1.00 96.06 122 SER A O 1
ATOM 959 N N . GLY A 1 123 ? 10.139 2.233 11.732 1.00 95.25 123 GLY A N 1
ATOM 960 C CA . GLY A 1 123 ? 11.426 1.655 11.338 1.00 95.25 123 GLY A CA 1
ATOM 961 C C . GLY A 1 123 ? 11.534 0.149 11.593 1.00 95.25 123 GLY A C 1
ATOM 962 O O . GLY A 1 123 ? 12.451 -0.489 11.083 1.00 95.25 123 GLY A O 1
ATOM 963 N N . ASN A 1 124 ? 10.569 -0.462 12.289 1.00 95.88 124 ASN A N 1
ATOM 964 C CA . ASN A 1 124 ? 10.542 -1.910 12.525 1.00 95.88 124 ASN A CA 1
ATOM 965 C C . ASN A 1 124 ? 10.078 -2.740 11.304 1.00 95.88 124 ASN A C 1
ATOM 967 O O . ASN A 1 124 ? 10.040 -3.968 11.366 1.00 95.88 124 ASN A O 1
ATOM 971 N N . GLY A 1 125 ? 9.753 -2.086 10.184 1.00 96.81 125 GLY A N 1
ATOM 972 C CA . GLY A 1 125 ? 9.251 -2.731 8.970 1.00 96.81 125 GLY A CA 1
ATOM 973 C C . GLY A 1 125 ? 7.743 -2.990 8.978 1.00 96.81 125 GLY A C 1
ATOM 974 O O . GLY A 1 125 ? 7.286 -3.843 8.221 1.00 96.81 125 GLY A O 1
ATOM 975 N N . GLY A 1 126 ? 6.975 -2.291 9.818 1.00 97.75 126 GLY A N 1
ATOM 976 C CA . GLY A 1 126 ? 5.525 -2.444 9.903 1.00 97.75 126 GLY A CA 1
ATOM 977 C C . G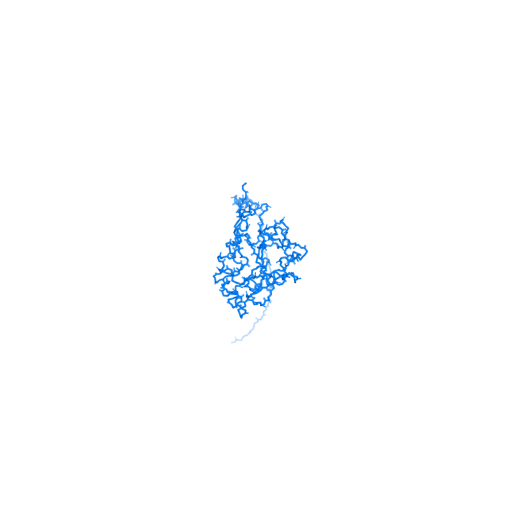LY A 1 126 ? 5.147 -3.838 10.380 1.00 97.75 126 GLY A C 1
ATOM 978 O O . GLY A 1 126 ? 4.482 -4.577 9.654 1.00 97.75 126 GLY A O 1
ATOM 979 N N . THR A 1 127 ? 5.637 -4.218 11.562 1.00 98.12 127 THR A N 1
ATOM 980 C CA . THR A 1 127 ? 5.360 -5.534 12.148 1.00 98.12 127 THR A CA 1
ATOM 981 C C . THR A 1 127 ? 3.878 -5.699 12.467 1.00 98.12 127 THR A C 1
ATOM 983 O O . THR A 1 127 ? 3.303 -4.810 13.098 1.00 98.12 127 THR A O 1
ATOM 986 N N . PHE A 1 128 ? 3.287 -6.829 12.089 1.00 97.44 128 PHE A N 1
ATOM 987 C CA . PHE A 1 128 ? 1.882 -7.150 12.350 1.00 97.44 128 PHE A CA 1
ATOM 988 C C . PHE A 1 128 ? 1.700 -8.627 12.717 1.00 97.44 128 PHE A C 1
ATOM 990 O O . PHE A 1 128 ? 2.574 -9.455 12.454 1.00 97.44 128 PHE A O 1
ATOM 997 N N . ASP A 1 129 ? 0.560 -8.944 13.327 1.00 97.69 129 ASP A N 1
ATOM 998 C CA . ASP A 1 129 ? 0.163 -10.316 13.635 1.00 97.69 129 ASP A CA 1
ATOM 999 C C . ASP A 1 129 ? -0.328 -11.023 12.363 1.00 97.69 129 ASP A C 1
ATOM 1001 O O . ASP A 1 129 ? -1.356 -10.662 11.788 1.00 97.69 129 ASP A O 1
ATOM 1005 N N . THR A 1 130 ? 0.411 -12.038 11.916 1.00 96.56 130 THR A N 1
ATOM 1006 C CA . THR A 1 130 ? 0.101 -12.798 10.696 1.00 96.56 130 THR A CA 1
ATOM 1007 C C . THR A 1 130 ? -1.112 -13.715 10.836 1.00 96.56 130 THR A C 1
ATOM 1009 O O . THR A 1 130 ? -1.592 -14.225 9.822 1.00 96.56 130 THR A O 1
ATOM 1012 N N . SER A 1 131 ? -1.625 -13.921 12.054 1.00 97.12 131 SER A N 1
ATOM 1013 C CA . SER A 1 131 ? -2.881 -14.640 12.277 1.00 97.12 131 SER A CA 1
ATOM 1014 C C . SER A 1 131 ? -4.110 -13.812 11.886 1.00 97.12 131 SER A C 1
ATOM 1016 O O . SER A 1 131 ? -5.155 -14.389 11.581 1.00 97.12 131 SER A O 1
ATOM 1018 N N . ILE A 1 132 ? -3.978 -12.480 11.819 1.00 98.19 132 ILE A N 1
ATOM 1019 C CA . ILE A 1 132 ? -5.051 -11.565 11.420 1.00 98.19 132 ILE A CA 1
ATOM 1020 C C . ILE A 1 132 ? -5.065 -11.440 9.889 1.00 98.19 132 ILE A C 1
ATOM 1022 O O . ILE A 1 132 ? -4.090 -10.971 9.292 1.00 98.19 132 ILE A O 1
ATOM 1026 N N . PRO A 1 133 ? -6.159 -11.826 9.210 1.00 98.25 133 PRO A N 1
ATOM 1027 C CA . PRO A 1 133 ? -6.198 -11.811 7.755 1.00 98.25 133 PRO A CA 1
ATOM 1028 C C . PRO A 1 133 ? -6.141 -10.406 7.153 1.00 98.25 133 PRO A C 1
ATOM 1030 O O . PRO A 1 133 ? -6.759 -9.463 7.652 1.00 98.25 133 PRO A O 1
ATOM 1033 N N . ILE A 1 134 ? -5.507 -10.301 5.987 1.00 98.75 134 ILE A N 1
ATOM 1034 C CA . ILE A 1 134 ? -5.695 -9.171 5.075 1.00 98.75 134 ILE A CA 1
ATOM 1035 C C . ILE A 1 134 ? -6.634 -9.642 3.963 1.00 98.75 134 ILE A C 1
ATOM 1037 O O . ILE A 1 134 ? -6.393 -10.667 3.324 1.00 98.75 134 ILE A O 1
ATOM 1041 N N . TYR A 1 135 ? -7.719 -8.903 3.746 1.00 98.88 135 TYR A N 1
ATOM 1042 C CA . TYR A 1 135 ? -8.731 -9.248 2.750 1.00 98.88 135 TYR A CA 1
ATOM 1043 C C . TYR A 1 135 ? -8.598 -8.380 1.500 1.00 98.88 135 TYR A C 1
ATOM 1045 O O . TYR A 1 135 ? -8.265 -7.197 1.600 1.00 98.88 135 TYR A O 1
ATOM 1053 N N . SER A 1 136 ? -8.891 -8.952 0.336 1.00 98.88 136 SER A N 1
ATOM 1054 C CA . SER A 1 136 ? -9.201 -8.200 -0.882 1.00 98.88 136 SER A CA 1
ATOM 1055 C C . SER A 1 136 ? -10.582 -7.550 -0.795 1.00 98.88 136 SER A C 1
ATOM 1057 O O . SER A 1 136 ? -11.384 -7.911 0.069 1.00 98.88 136 SER A O 1
ATOM 1059 N N . PHE A 1 137 ? -10.889 -6.600 -1.683 1.00 98.75 137 PHE A N 1
ATOM 1060 C CA . PHE A 1 137 ? -12.202 -5.941 -1.713 1.00 98.75 137 PHE A CA 1
ATOM 1061 C C . PHE A 1 137 ? -13.364 -6.929 -1.860 1.00 98.75 137 PHE A C 1
ATOM 1063 O O . PHE A 1 137 ? -14.387 -6.755 -1.204 1.00 98.75 137 PHE A O 1
ATOM 1070 N N . ASP A 1 138 ? -13.194 -7.987 -2.652 1.00 98.25 138 ASP A N 1
ATOM 1071 C CA . ASP A 1 138 ? -14.177 -9.069 -2.808 1.00 98.25 138 ASP A CA 1
ATOM 1072 C C . ASP A 1 138 ? -14.195 -10.093 -1.651 1.00 98.25 138 ASP A C 1
ATOM 1074 O O . ASP A 1 138 ? -14.905 -11.095 -1.714 1.00 98.25 138 ASP A O 1
ATOM 1078 N N . GLY A 1 139 ? -13.464 -9.832 -0.562 1.00 98.50 139 GLY A N 1
ATOM 1079 C CA . GLY A 1 139 ? -13.581 -10.560 0.702 1.00 98.50 139 GLY A CA 1
ATOM 1080 C C . GLY A 1 139 ? -12.719 -11.817 0.831 1.00 98.50 139 GLY A C 1
ATOM 1081 O O . GLY A 1 139 ? -12.876 -12.549 1.815 1.00 98.50 139 GLY A O 1
ATOM 1082 N N . ARG A 1 140 ? -11.796 -12.070 -0.104 1.00 98.75 140 ARG A N 1
ATOM 1083 C CA . ARG A 1 140 ? -10.873 -13.216 -0.054 1.00 98.75 140 ARG A CA 1
ATOM 1084 C C . ARG A 1 140 ? -9.675 -12.917 0.840 1.00 98.75 140 ARG A C 1
ATOM 1086 O O . ARG A 1 140 ? -9.133 -11.816 0.821 1.00 98.75 140 ARG A O 1
ATOM 1093 N N . ASN A 1 141 ? -9.259 -13.893 1.644 1.00 98.62 141 ASN A N 1
ATOM 1094 C CA . ASN A 1 141 ? -8.060 -13.770 2.474 1.00 98.62 141 ASN A CA 1
ATOM 1095 C C . ASN A 1 141 ? -6.817 -13.963 1.596 1.00 98.62 141 ASN A C 1
ATOM 1097 O O . ASN A 1 141 ? -6.532 -15.079 1.161 1.00 98.62 141 ASN A O 1
ATOM 1101 N N . ILE A 1 142 ? -6.046 -12.898 1.373 1.00 98.56 142 ILE A N 1
ATOM 1102 C CA . ILE A 1 142 ? -4.910 -12.934 0.441 1.00 98.56 142 ILE A CA 1
ATOM 1103 C C . ILE A 1 142 ? -3.785 -13.864 0.904 1.00 98.56 142 ILE A C 1
ATOM 1105 O O . ILE A 1 142 ? -2.990 -14.315 0.082 1.00 98.56 142 ILE A O 1
ATOM 1109 N N . MET A 1 143 ? -3.712 -14.182 2.202 1.00 97.81 143 MET A N 1
ATOM 1110 C CA . MET A 1 143 ? -2.687 -15.073 2.753 1.00 97.81 143 MET A CA 1
ATOM 1111 C C . MET A 1 143 ? -2.943 -16.540 2.411 1.00 97.81 143 MET A C 1
ATOM 1113 O O . MET A 1 143 ? -1.990 -17.30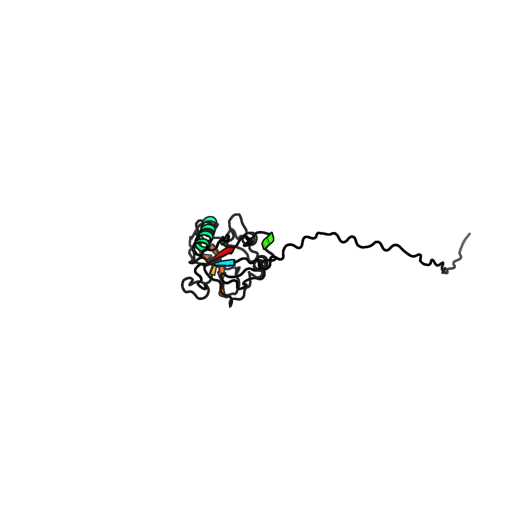4 2.289 1.00 97.81 143 MET A O 1
ATOM 1117 N N . THR A 1 144 ? -4.201 -16.932 2.207 1.00 98.00 144 THR A N 1
ATOM 1118 C CA . THR A 1 144 ? -4.592 -18.333 1.984 1.00 98.00 144 THR A CA 1
ATOM 1119 C C . THR A 1 144 ? -5.160 -18.586 0.592 1.00 98.00 144 THR A C 1
ATOM 1121 O O . THR A 1 144 ? -5.052 -19.699 0.088 1.00 98.00 144 THR A O 1
ATOM 1124 N N . ASP A 1 145 ? -5.703 -17.564 -0.068 1.00 98.56 145 ASP A N 1
ATOM 1125 C CA . ASP A 1 145 ? -6.294 -17.693 -1.396 1.00 98.56 145 ASP A CA 1
ATOM 1126 C C . ASP A 1 145 ? -5.232 -17.926 -2.486 1.00 98.56 145 ASP A C 1
ATOM 1128 O O . ASP A 1 145 ? -4.182 -17.272 -2.520 1.00 98.56 145 ASP A O 1
ATOM 1132 N N . SER A 1 146 ? -5.506 -18.869 -3.389 1.00 98.00 146 SER A N 1
ATOM 1133 C CA . SER A 1 146 ? -4.590 -19.272 -4.464 1.00 98.00 146 SER A CA 1
ATOM 1134 C C . SER A 1 146 ? -4.404 -18.226 -5.570 1.00 98.00 146 SER A C 1
ATOM 1136 O O . SER A 1 146 ? -3.414 -18.293 -6.295 1.00 98.00 146 SER A O 1
ATOM 1138 N N . ALA A 1 147 ? -5.292 -17.230 -5.682 1.00 98.00 147 ALA A N 1
ATOM 1139 C CA . ALA A 1 147 ? -5.168 -16.164 -6.677 1.00 98.00 147 ALA A CA 1
ATOM 1140 C C . ALA A 1 147 ? -3.937 -15.264 -6.454 1.00 98.00 147 ALA A C 1
ATOM 1142 O O . ALA A 1 147 ? -3.493 -14.593 -7.385 1.00 98.00 147 ALA A O 1
ATOM 1143 N N . TRP A 1 148 ? -3.362 -15.271 -5.245 1.00 98.44 148 TRP A N 1
ATOM 1144 C CA . TRP A 1 148 ? -2.071 -14.648 -4.934 1.00 98.44 148 TRP A CA 1
ATOM 1145 C C . TRP A 1 148 ? -1.047 -15.735 -4.608 1.00 98.44 148 TRP A C 1
ATOM 1147 O O . TRP A 1 148 ? -0.833 -16.020 -3.432 1.00 98.44 148 TRP A O 1
ATOM 1157 N N . PRO A 1 149 ? -0.413 -16.380 -5.596 1.00 97.31 149 PRO A N 1
ATOM 1158 C CA . PRO A 1 149 ? 0.539 -17.458 -5.324 1.00 97.31 149 PRO A CA 1
ATOM 1159 C C . PRO A 1 149 ? 1.752 -16.959 -4.524 1.00 97.31 149 PRO A C 1
ATOM 1161 O O . PRO A 1 149 ? 2.217 -17.627 -3.602 1.00 97.31 149 PRO A O 1
ATOM 1164 N N . GLU A 1 150 ? 2.214 -15.742 -4.815 1.00 97.69 150 GLU A N 1
ATOM 1165 C CA . GLU A 1 150 ? 3.291 -15.079 -4.089 1.00 97.69 150 GLU A CA 1
ATOM 1166 C C . GLU A 1 150 ? 2.717 -14.065 -3.091 1.00 97.69 150 GLU A C 1
ATOM 1168 O O . GLU A 1 150 ? 2.077 -13.084 -3.469 1.00 97.69 150 GLU A O 1
ATOM 1173 N N . LYS A 1 151 ? 2.970 -14.268 -1.792 1.00 98.25 151 LYS A N 1
ATOM 1174 C CA . LYS A 1 151 ? 2.459 -13.396 -0.715 1.00 98.25 151 LYS A CA 1
ATOM 1175 C C . LYS A 1 151 ? 3.372 -12.191 -0.465 1.00 98.25 151 LYS A C 1
ATOM 1177 O O . LYS A 1 151 ? 3.705 -11.863 0.675 1.00 98.25 151 LYS A O 1
ATOM 1182 N N . LEU A 1 152 ? 3.818 -11.564 -1.550 1.00 98.75 152 LEU A N 1
ATOM 1183 C CA . LEU A 1 152 ? 4.563 -10.312 -1.502 1.00 98.75 152 LEU A CA 1
ATOM 1184 C C . LEU A 1 152 ? 3.640 -9.133 -1.800 1.00 98.75 152 LEU A C 1
ATOM 1186 O O . LEU A 1 152 ? 2.712 -9.254 -2.595 1.00 98.75 152 LEU A O 1
ATOM 1190 N N . VAL A 1 153 ? 3.922 -7.994 -1.172 1.00 98.88 153 VAL A N 1
ATOM 1191 C CA . VAL A 1 153 ? 3.212 -6.723 -1.366 1.00 98.88 153 VAL A CA 1
ATOM 1192 C C . VAL A 1 153 ? 4.154 -5.694 -1.965 1.00 98.88 153 VAL A C 1
ATOM 1194 O O . VAL A 1 153 ? 5.223 -5.468 -1.405 1.00 98.88 153 VAL A O 1
ATOM 1197 N N . TRP A 1 154 ? 3.757 -5.030 -3.050 1.00 98.94 154 TRP A N 1
ATOM 1198 C CA . TRP A 1 154 ? 4.462 -3.845 -3.547 1.00 98.94 154 TRP A CA 1
ATOM 1199 C C . TRP A 1 154 ? 4.301 -2.662 -2.581 1.00 98.94 154 TRP A C 1
ATOM 1201 O O . TRP A 1 154 ? 3.201 -2.413 -2.095 1.00 98.94 154 TRP A O 1
ATOM 1211 N N . HIS A 1 155 ? 5.373 -1.899 -2.337 1.00 98.88 155 HIS A N 1
ATOM 1212 C CA . HIS A 1 155 ? 5.290 -0.632 -1.586 1.00 98.88 155 HIS A CA 1
ATOM 1213 C C . HIS A 1 155 ? 6.239 0.465 -2.103 1.00 98.88 155 HIS A C 1
ATOM 1215 O O . HIS A 1 155 ? 5.885 1.643 -2.074 1.00 98.88 155 HIS A O 1
ATOM 1221 N N . GLY A 1 156 ? 7.423 0.120 -2.629 1.00 98.75 156 GLY A N 1
ATOM 1222 C CA . GLY A 1 156 ? 8.361 1.103 -3.204 1.00 98.75 156 GLY A CA 1
ATOM 1223 C C . GLY A 1 156 ? 8.978 2.077 -2.189 1.00 98.75 156 GLY A C 1
ATOM 1224 O O . GLY A 1 156 ? 9.311 3.218 -2.527 1.00 98.75 156 GLY A O 1
ATOM 1225 N N . SER A 1 157 ? 9.094 1.655 -0.928 1.00 98.88 157 SER A N 1
ATOM 1226 C CA . SER A 1 157 ? 9.480 2.522 0.195 1.00 98.88 157 SER A CA 1
ATOM 1227 C C . SER A 1 157 ? 10.507 1.876 1.122 1.00 98.88 157 SER A C 1
ATOM 1229 O O . SER A 1 157 ? 10.579 0.655 1.225 1.00 98.88 157 SER A O 1
ATOM 1231 N N . SER A 1 158 ? 11.246 2.686 1.875 1.00 98.69 158 SER A N 1
ATOM 1232 C CA . SER A 1 158 ? 12.027 2.214 3.021 1.00 98.69 158 SER A CA 1
ATOM 1233 C C . SER A 1 158 ? 11.118 1.734 4.163 1.00 98.69 158 SER A C 1
ATOM 1235 O O . SER A 1 158 ? 9.903 1.949 4.144 1.00 98.69 158 SER A O 1
ATOM 1237 N N . ALA A 1 159 ? 11.705 1.153 5.213 1.00 98.25 159 ALA A N 1
ATOM 1238 C CA . ALA A 1 159 ? 10.980 0.754 6.425 1.00 98.25 159 ALA A CA 1
ATOM 1239 C C . ALA A 1 159 ? 10.324 1.934 7.180 1.00 98.25 159 ALA A C 1
ATOM 1241 O O . ALA A 1 159 ? 9.454 1.720 8.020 1.00 98.25 159 ALA A O 1
ATOM 1242 N N . MET A 1 160 ? 10.722 3.175 6.876 1.00 98.31 160 MET A N 1
ATOM 1243 C CA . MET A 1 160 ? 10.113 4.406 7.399 1.00 98.31 160 MET A CA 1
ATOM 1244 C C . MET A 1 160 ? 9.086 5.017 6.428 1.00 98.31 160 MET A C 1
ATOM 1246 O O . MET A 1 160 ? 8.604 6.125 6.642 1.00 98.31 160 MET A O 1
ATOM 1250 N N . GLY A 1 161 ? 8.763 4.327 5.329 1.00 98.50 161 GLY A N 1
ATOM 1251 C CA . GLY A 1 161 ? 7.785 4.792 4.344 1.00 98.50 161 GLY A CA 1
ATOM 1252 C C . GLY A 1 161 ? 8.279 5.922 3.442 1.00 98.50 161 GLY A C 1
ATOM 1253 O O . GLY A 1 161 ? 7.457 6.580 2.809 1.00 98.50 161 GLY A O 1
ATOM 1254 N N . ILE A 1 162 ? 9.594 6.143 3.366 1.00 98.62 162 ILE A N 1
ATOM 1255 C CA . ILE A 1 162 ? 10.215 7.111 2.451 1.00 98.62 162 ILE A CA 1
ATOM 1256 C C . ILE A 1 162 ? 10.363 6.469 1.074 1.00 98.62 162 ILE A C 1
ATOM 1258 O O . ILE A 1 162 ? 10.762 5.308 0.985 1.00 98.62 162 ILE A O 1
ATOM 1262 N N . ARG A 1 163 ? 10.030 7.184 -0.006 1.00 98.38 163 ARG A N 1
ATOM 1263 C CA . ARG A 1 163 ? 10.127 6.644 -1.372 1.00 98.38 163 ARG A CA 1
ATOM 1264 C C . ARG A 1 163 ? 11.554 6.228 -1.736 1.00 98.38 163 ARG A C 1
ATOM 1266 O O . ARG A 1 163 ? 12.506 6.960 -1.482 1.00 98.38 163 ARG A O 1
ATOM 1273 N N . LEU A 1 164 ? 11.681 5.077 -2.393 1.00 98.25 164 LEU A N 1
ATOM 1274 C CA . LEU A 1 164 ? 12.935 4.597 -2.971 1.00 98.25 164 LEU A CA 1
ATOM 1275 C C . LEU A 1 164 ? 12.874 4.777 -4.486 1.00 98.25 164 LEU A C 1
ATOM 1277 O O . LEU A 1 164 ? 12.320 3.937 -5.189 1.00 98.25 164 LEU A O 1
ATOM 1281 N N . THR A 1 165 ? 13.423 5.879 -4.999 1.00 96.94 165 THR A N 1
ATOM 1282 C CA . THR A 1 165 ? 13.287 6.241 -6.423 1.00 96.94 165 THR A CA 1
ATOM 1283 C C . THR A 1 165 ? 13.964 5.272 -7.388 1.00 96.94 165 THR A C 1
ATOM 1285 O O . THR A 1 165 ? 13.663 5.279 -8.575 1.00 96.94 165 THR A O 1
ATOM 1288 N N . THR A 1 166 ? 14.856 4.422 -6.890 1.00 96.81 166 THR A N 1
ATOM 1289 C CA . THR A 1 166 ? 15.490 3.342 -7.654 1.00 96.81 166 THR A CA 1
ATOM 1290 C C . THR A 1 166 ? 14.686 2.038 -7.625 1.00 96.81 166 THR A C 1
ATOM 1292 O O . THR A 1 166 ? 14.917 1.169 -8.456 1.00 96.81 166 THR A O 1
ATOM 1295 N N . ASN A 1 167 ? 13.743 1.885 -6.683 1.00 98.19 167 ASN A N 1
ATOM 1296 C CA . ASN A 1 167 ? 13.060 0.620 -6.385 1.00 98.19 167 ASN A CA 1
ATOM 1297 C C . ASN A 1 167 ? 11.537 0.819 -6.307 1.00 98.19 167 ASN A C 1
ATOM 1299 O O . ASN A 1 167 ? 10.883 0.401 -5.351 1.00 98.19 167 ASN A O 1
ATOM 1303 N N . TYR A 1 168 ? 10.955 1.465 -7.311 1.00 98.31 168 TYR A N 1
ATOM 1304 C CA . TYR A 1 168 ? 9.505 1.683 -7.409 1.00 98.31 168 TYR A CA 1
ATOM 1305 C C . TYR A 1 168 ? 8.977 1.552 -8.846 1.00 98.31 168 TYR A C 1
ATOM 1307 O O . TYR A 1 168 ? 8.065 2.280 -9.238 1.00 98.31 168 TYR A O 1
ATOM 1315 N N . CYS A 1 169 ? 9.607 0.689 -9.656 1.00 98.62 169 CYS A N 1
ATOM 1316 C CA . CYS A 1 169 ? 9.199 0.401 -11.036 1.00 98.62 169 CYS A CA 1
ATOM 1317 C C . CYS A 1 169 ? 8.987 1.659 -11.893 1.00 98.62 169 CYS A C 1
ATOM 1319 O O . CYS A 1 169 ? 7.935 1.825 -12.509 1.00 98.62 169 CYS A O 1
ATOM 1321 N N . GLU A 1 170 ? 9.953 2.587 -11.855 1.00 98.00 170 GLU A N 1
ATOM 1322 C CA . GLU A 1 170 ? 9.882 3.890 -12.545 1.00 98.00 170 GLU A CA 1
ATOM 1323 C C . GLU A 1 170 ? 8.581 4.658 -12.248 1.00 98.00 170 GLU A C 1
ATOM 1325 O O . GLU A 1 170 ? 7.887 5.185 -13.122 1.00 98.00 170 GLU A O 1
ATOM 1330 N N . ALA A 1 171 ? 8.242 4.712 -10.958 1.00 97.94 171 ALA A N 1
ATOM 1331 C CA . ALA A 1 171 ? 6.978 5.222 -10.444 1.00 97.94 171 ALA A CA 1
ATOM 1332 C C . ALA A 1 171 ? 5.757 4.452 -10.981 1.00 97.94 171 ALA A C 1
ATOM 1334 O O . ALA A 1 171 ? 4.742 5.060 -11.334 1.00 97.94 171 ALA A O 1
ATOM 1335 N N . TRP A 1 172 ? 5.870 3.121 -10.971 1.00 98.75 172 TRP A N 1
ATOM 1336 C CA . TRP A 1 172 ? 4.856 2.128 -11.341 1.00 98.75 172 TRP A CA 1
ATOM 1337 C C . TRP A 1 172 ? 4.393 2.190 -12.799 1.00 98.75 172 TRP A C 1
ATOM 1339 O O . TRP A 1 172 ? 3.203 2.055 -13.089 1.00 98.75 172 TRP A O 1
ATOM 1349 N N . ARG A 1 173 ? 5.325 2.467 -13.715 1.00 98.62 173 ARG A N 1
ATOM 1350 C CA . ARG A 1 173 ? 5.066 2.636 -15.158 1.00 98.62 173 ARG A CA 1
ATOM 1351 C C . ARG A 1 173 ? 5.733 1.589 -16.038 1.00 98.62 173 ARG A C 1
ATOM 1353 O O . ARG A 1 173 ? 5.657 1.685 -17.256 1.00 98.62 173 ARG A O 1
ATOM 1360 N N . THR A 1 174 ? 6.418 0.624 -15.439 1.00 98.56 174 THR A N 1
ATOM 1361 C CA . THR A 1 174 ? 7.099 -0.423 -16.191 1.00 98.56 174 THR A CA 1
ATOM 1362 C C . THR A 1 174 ? 6.961 -1.768 -15.506 1.00 98.56 174 THR A C 1
ATOM 1364 O O . THR A 1 174 ? 6.948 -1.875 -14.278 1.00 98.56 174 THR A O 1
ATOM 1367 N N . ALA A 1 175 ? 6.857 -2.795 -16.337 1.00 98.62 175 ALA A N 1
ATOM 1368 C CA . ALA A 1 175 ? 6.877 -4.197 -15.965 1.00 98.62 175 ALA A CA 1
ATOM 1369 C C . ALA A 1 175 ? 8.106 -4.910 -16.557 1.00 98.62 175 ALA A C 1
ATOM 1371 O O . ALA A 1 175 ? 8.090 -6.131 -16.713 1.00 98.62 175 ALA A O 1
ATOM 1372 N N . ASP A 1 176 ? 9.136 -4.145 -16.929 1.00 98.62 176 ASP A N 1
ATOM 1373 C CA . ASP A 1 176 ? 10.393 -4.669 -17.455 1.00 98.62 176 ASP A CA 1
ATOM 1374 C C . ASP A 1 176 ? 11.079 -5.575 -16.421 1.00 98.62 176 ASP A C 1
ATOM 1376 O O . ASP A 1 176 ? 11.064 -5.306 -15.216 1.00 98.62 176 ASP A O 1
ATOM 1380 N N . ILE A 1 177 ? 11.675 -6.665 -16.905 1.00 98.44 177 ILE A N 1
ATOM 1381 C CA . ILE A 1 177 ? 12.343 -7.660 -16.072 1.00 98.44 177 ILE A CA 1
ATOM 1382 C C . ILE A 1 177 ? 13.598 -7.106 -15.378 1.00 98.44 177 ILE A C 1
ATOM 1384 O O . ILE A 1 177 ? 13.910 -7.524 -14.261 1.00 98.44 177 ILE A O 1
ATOM 1388 N N . ALA A 1 178 ? 14.301 -6.164 -16.013 1.00 98.25 178 ALA A N 1
ATOM 1389 C CA . ALA A 1 178 ? 15.532 -5.558 -15.515 1.00 98.25 178 ALA A CA 1
ATOM 1390 C C . ALA A 1 178 ? 15.279 -4.430 -14.503 1.00 98.25 178 ALA A C 1
ATOM 1392 O O . ALA A 1 178 ? 16.183 -4.055 -13.754 1.00 98.25 178 ALA A O 1
ATOM 1393 N N . VAL A 1 179 ? 14.058 -3.889 -14.465 1.00 98.69 179 VAL A N 1
ATOM 1394 C CA . VAL A 1 179 ? 13.684 -2.832 -13.524 1.00 98.69 179 VAL A CA 1
ATOM 1395 C C . VAL A 1 179 ? 13.187 -3.453 -12.227 1.00 98.69 179 VAL A C 1
ATOM 1397 O O . VAL A 1 179 ? 12.477 -4.460 -12.215 1.00 98.69 179 VAL A O 1
ATOM 1400 N N . MET A 1 180 ? 13.558 -2.825 -11.114 1.00 98.69 180 MET A N 1
ATOM 1401 C CA . MET A 1 180 ? 13.260 -3.329 -9.785 1.00 98.69 180 MET A CA 1
ATOM 1402 C C . MET A 1 180 ? 12.243 -2.465 -9.029 1.00 98.69 180 MET A C 1
ATOM 1404 O O . MET A 1 180 ? 12.174 -1.239 -9.155 1.00 98.69 180 MET A O 1
ATOM 1408 N N . GLY A 1 181 ? 11.466 -3.129 -8.181 1.00 98.69 181 GLY A N 1
ATOM 1409 C CA . GLY A 1 181 ? 10.552 -2.549 -7.209 1.00 98.69 181 GLY A CA 1
ATOM 1410 C C . GLY A 1 181 ? 10.846 -3.069 -5.804 1.00 98.69 181 GLY A C 1
ATOM 1411 O O . GLY A 1 181 ? 11.422 -4.147 -5.639 1.00 98.69 181 GLY A O 1
ATOM 1412 N N . GLN A 1 182 ? 10.435 -2.314 -4.786 1.00 98.81 182 GLN A N 1
ATOM 1413 C CA . GLN A 1 182 ? 10.505 -2.746 -3.393 1.00 98.81 182 GLN A CA 1
ATOM 1414 C C . GLN A 1 182 ? 9.196 -3.399 -2.957 1.00 98.81 182 GLN A C 1
ATOM 1416 O O . GLN A 1 182 ? 8.121 -2.797 -3.087 1.00 98.81 182 GLN A O 1
ATOM 1421 N N . ALA A 1 183 ? 9.318 -4.614 -2.425 1.00 98.81 183 ALA A N 1
ATOM 1422 C CA . ALA A 1 183 ? 8.222 -5.424 -1.928 1.00 98.81 183 ALA A CA 1
ATOM 1423 C C . ALA A 1 183 ? 8.502 -6.013 -0.534 1.00 98.81 183 ALA A C 1
ATOM 1425 O O . ALA A 1 183 ? 9.653 -6.167 -0.125 1.00 98.81 183 ALA A O 1
ATOM 1426 N N . ALA A 1 184 ? 7.439 -6.422 0.157 1.00 98.69 184 ALA A N 1
ATOM 1427 C CA . ALA A 1 184 ? 7.476 -7.022 1.488 1.00 98.69 184 ALA A CA 1
ATOM 1428 C C . ALA A 1 184 ? 6.883 -8.441 1.474 1.00 98.69 184 ALA A C 1
ATOM 1430 O O . ALA A 1 184 ? 5.785 -8.629 0.957 1.00 98.69 184 ALA A O 1
ATOM 1431 N N . LEU A 1 185 ? 7.582 -9.436 2.040 1.00 98.25 185 LEU A N 1
ATOM 1432 C CA . LEU A 1 185 ? 7.084 -10.812 2.165 1.00 98.25 185 LEU A CA 1
ATOM 1433 C C . LEU A 1 185 ? 6.208 -10.938 3.419 1.00 98.25 185 LEU A C 1
ATOM 1435 O O . LEU A 1 185 ? 6.729 -10.937 4.538 1.00 98.25 185 LEU A O 1
ATOM 1439 N N . LEU A 1 186 ? 4.891 -11.073 3.246 1.00 98.06 186 LEU A N 1
ATOM 1440 C CA . LEU A 1 186 ? 3.931 -10.997 4.353 1.00 98.06 186 LEU A CA 1
ATOM 1441 C C . LEU A 1 186 ? 4.088 -12.116 5.386 1.00 98.06 186 LEU A C 1
ATOM 1443 O O . LEU A 1 186 ? 3.822 -11.887 6.563 1.00 98.06 186 LEU A O 1
ATOM 1447 N N . GLN A 1 187 ? 4.587 -13.295 4.997 1.00 96.44 187 GLN A N 1
ATOM 1448 C CA . GLN A 1 187 ? 4.842 -14.395 5.939 1.00 96.44 187 GLN A CA 1
ATOM 1449 C C . GLN A 1 187 ? 5.893 -14.045 7.003 1.00 96.44 187 GLN A C 1
ATOM 1451 O O . GLN A 1 187 ? 5.946 -14.696 8.039 1.00 96.44 187 GLN A O 1
ATOM 1456 N N . THR A 1 188 ? 6.714 -13.013 6.778 1.00 97.25 188 THR A N 1
ATOM 1457 C CA . THR A 1 188 ? 7.679 -12.524 7.779 1.00 97.25 188 THR A CA 1
ATOM 1458 C C . THR A 1 188 ? 7.039 -11.650 8.860 1.00 97.25 188 THR A C 1
ATOM 1460 O O . THR A 1 188 ? 7.738 -11.188 9.762 1.00 97.25 188 THR A O 1
ATOM 1463 N N . GLY A 1 189 ? 5.732 -11.376 8.758 1.00 97.88 189 GLY A N 1
ATOM 1464 C CA . GLY A 1 189 ? 5.015 -10.478 9.660 1.00 97.88 189 GLY A CA 1
ATOM 1465 C C . GLY A 1 189 ? 5.420 -9.017 9.508 1.00 97.88 189 GLY A C 1
ATOM 1466 O O . GLY A 1 189 ? 5.299 -8.257 10.460 1.00 97.88 189 GLY A O 1
ATOM 1467 N N . ARG A 1 190 ? 5.932 -8.610 8.338 1.00 98.19 190 ARG A N 1
ATOM 1468 C CA . ARG A 1 190 ? 6.369 -7.235 8.047 1.00 98.19 190 ARG A CA 1
ATOM 1469 C C . ARG A 1 190 ? 5.703 -6.700 6.788 1.00 98.19 190 ARG A C 1
ATOM 1471 O O . ARG A 1 190 ? 5.865 -7.272 5.714 1.00 98.19 190 ARG A O 1
ATOM 1478 N N . LEU A 1 191 ? 5.015 -5.567 6.909 1.00 98.38 191 LEU A N 1
ATOM 1479 C CA . LEU A 1 191 ? 4.356 -4.890 5.787 1.00 98.38 191 LEU A CA 1
ATOM 1480 C C . LEU A 1 191 ? 5.318 -4.036 4.941 1.00 98.38 191 LEU A C 1
ATOM 1482 O O . LEU A 1 191 ? 5.032 -3.736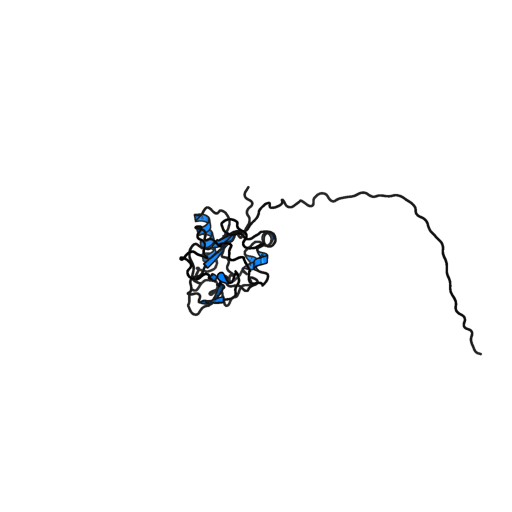 3.787 1.00 98.38 191 LEU A O 1
ATOM 1486 N N . LEU A 1 192 ? 6.465 -3.657 5.510 1.00 98.50 192 LEU A N 1
ATOM 1487 C CA . LEU A 1 192 ? 7.538 -2.889 4.866 1.00 98.50 192 LEU A CA 1
ATOM 1488 C C . LEU A 1 192 ? 8.879 -3.635 4.937 1.00 98.50 192 LEU A C 1
ATOM 1490 O O . LEU A 1 192 ? 9.941 -3.024 5.111 1.00 98.50 192 LEU A O 1
ATOM 1494 N N . GLY A 1 193 ? 8.838 -4.969 4.833 1.00 98.19 193 GLY A N 1
ATOM 1495 C CA . GLY A 1 193 ? 10.030 -5.775 4.561 1.00 98.19 193 GLY A CA 1
ATOM 1496 C C . GLY A 1 193 ? 10.759 -5.259 3.316 1.00 98.19 193 GLY A C 1
ATOM 1497 O O . GLY A 1 193 ? 10.140 -4.704 2.420 1.00 98.19 193 GLY A O 1
ATOM 1498 N N . GLN A 1 194 ? 12.083 -5.371 3.273 1.00 98.31 194 GLN A N 1
ATOM 1499 C CA . GLN A 1 194 ? 12.893 -4.758 2.216 1.00 98.31 194 GLN A CA 1
ATOM 1500 C C . GLN A 1 194 ? 13.365 -5.832 1.232 1.00 98.31 194 GLN A C 1
ATOM 1502 O O . GLN A 1 194 ? 14.478 -6.343 1.354 1.00 98.31 194 GLN A O 1
ATOM 1507 N N . HIS A 1 195 ? 12.508 -6.201 0.276 1.00 98.62 195 HIS A N 1
ATOM 1508 C CA . HIS A 1 195 ? 12.844 -7.166 -0.770 1.00 98.62 195 HIS A CA 1
ATOM 1509 C C . HIS A 1 195 ? 12.755 -6.528 -2.151 1.00 98.62 195 HIS A C 1
ATOM 1511 O O . HIS A 1 195 ? 11.673 -6.216 -2.648 1.00 98.62 195 HIS A O 1
ATOM 1517 N N . THR A 1 196 ? 13.905 -6.410 -2.803 1.00 98.50 196 THR A N 1
ATOM 1518 C CA . THR A 1 196 ? 13.975 -5.978 -4.193 1.00 98.50 196 THR A CA 1
ATOM 1519 C C . THR A 1 196 ? 13.473 -7.100 -5.101 1.00 98.50 196 THR A C 1
ATOM 1521 O O . THR A 1 196 ? 13.916 -8.253 -5.001 1.00 98.50 196 THR A O 1
ATOM 1524 N N . ARG A 1 197 ? 12.538 -6.777 -5.993 1.00 98.69 197 ARG A N 1
ATOM 1525 C CA . ARG A 1 197 ? 11.940 -7.722 -6.939 1.00 98.69 197 ARG A CA 1
ATOM 1526 C C . ARG A 1 197 ? 11.805 -7.115 -8.322 1.00 98.69 197 ARG A C 1
ATOM 1528 O O . ARG A 1 197 ? 11.647 -5.907 -8.446 1.00 98.69 197 ARG A O 1
ATOM 1535 N N . SER A 1 198 ? 11.842 -7.970 -9.336 1.00 98.75 198 SER A N 1
ATOM 1536 C CA . SER A 1 198 ? 11.625 -7.556 -10.717 1.00 98.75 198 SER A CA 1
ATOM 1537 C C . SER A 1 198 ? 10.201 -7.037 -10.910 1.00 98.75 198 SER A C 1
ATOM 1539 O O . SER A 1 198 ? 9.242 -7.636 -10.417 1.00 98.75 198 SER A O 1
ATOM 1541 N N . CYS A 1 199 ? 10.056 -5.936 -11.643 1.00 98.81 199 CYS A N 1
ATOM 1542 C CA . CYS A 1 199 ? 8.765 -5.318 -11.933 1.00 98.81 199 CYS A CA 1
ATOM 1543 C C . CYS A 1 199 ? 7.881 -6.170 -12.857 1.00 98.81 199 CYS A C 1
ATOM 1545 O O . CYS A 1 199 ? 6.681 -5.908 -12.961 1.00 98.81 199 CYS A O 1
ATOM 1547 N N . SER A 1 200 ? 8.429 -7.217 -13.484 1.00 98.81 200 SER A N 1
ATOM 1548 C CA . SER A 1 200 ? 7.651 -8.189 -14.258 1.00 98.81 200 SER A CA 1
ATOM 1549 C C . SER A 1 200 ? 6.815 -9.145 -13.395 1.00 98.81 200 SER A C 1
ATOM 1551 O O . SER A 1 200 ? 5.920 -9.809 -13.928 1.00 98.81 200 SER A O 1
ATOM 1553 N N . ASN A 1 201 ? 7.103 -9.238 -12.091 1.00 98.75 201 ASN A N 1
ATOM 1554 C CA . ASN A 1 201 ? 6.417 -10.132 -11.154 1.00 98.75 201 ASN A CA 1
ATOM 1555 C C . ASN A 1 201 ? 5.051 -9.588 -10.734 1.00 98.75 201 ASN A C 1
ATOM 1557 O O . ASN A 1 201 ? 4.849 -8.377 -10.698 1.00 98.75 201 ASN A O 1
ATOM 1561 N N . HIS A 1 202 ? 4.129 -10.481 -10.367 1.00 98.69 202 HIS A N 1
ATOM 1562 C CA . HIS A 1 202 ? 2.779 -10.111 -9.943 1.00 98.69 202 HIS A CA 1
ATOM 1563 C C . HIS A 1 202 ? 2.656 -10.210 -8.427 1.00 98.69 202 HIS A C 1
ATOM 1565 O O . HIS A 1 202 ? 2.672 -11.309 -7.877 1.00 98.69 202 HIS A O 1
ATOM 1571 N N . TYR A 1 203 ? 2.463 -9.076 -7.758 1.00 98.88 203 TYR A N 1
ATOM 1572 C CA . TYR A 1 203 ? 2.344 -9.024 -6.303 1.00 98.88 203 TYR A CA 1
ATOM 1573 C C . TYR A 1 203 ? 1.090 -8.305 -5.844 1.00 98.88 203 TYR A C 1
ATOM 1575 O O . TYR A 1 203 ? 0.415 -7.608 -6.602 1.00 98.88 203 TYR A O 1
ATOM 1583 N N . ILE A 1 204 ? 0.768 -8.509 -4.573 1.00 98.94 204 ILE A N 1
ATOM 1584 C CA . ILE A 1 204 ? -0.342 -7.850 -3.906 1.00 98.94 204 ILE A CA 1
ATOM 1585 C C . ILE A 1 204 ? -0.113 -6.334 -3.956 1.00 98.94 204 ILE A C 1
ATOM 1587 O O . ILE A 1 204 ? 0.976 -5.836 -3.663 1.00 98.94 204 ILE A O 1
ATOM 1591 N N . VAL A 1 205 ? -1.173 -5.595 -4.269 1.00 98.94 205 VAL A N 1
ATOM 1592 C CA . VAL A 1 205 ? -1.239 -4.145 -4.080 1.00 98.94 205 VAL A CA 1
ATOM 1593 C C . VAL A 1 205 ? -2.315 -3.870 -3.043 1.00 98.94 205 VAL A C 1
ATOM 1595 O O . VAL A 1 205 ? -3.449 -4.336 -3.172 1.00 98.94 205 VAL A O 1
ATOM 1598 N N . LEU A 1 206 ? -1.941 -3.145 -1.994 1.00 98.94 206 LEU A N 1
ATOM 1599 C CA . LEU A 1 206 ? -2.858 -2.750 -0.933 1.00 98.94 206 LEU A CA 1
ATOM 1600 C C . LEU A 1 206 ? -3.414 -1.351 -1.196 1.00 98.94 206 LEU A C 1
ATOM 1602 O O . LEU A 1 206 ? -2.814 -0.538 -1.897 1.00 98.94 206 LEU A O 1
ATOM 1606 N N . CYS A 1 207 ? -4.556 -1.072 -0.591 1.00 98.88 207 CYS A N 1
ATOM 1607 C CA . CYS A 1 207 ? -5.307 0.164 -0.666 1.00 98.88 207 CYS A CA 1
ATOM 1608 C C . CYS A 1 207 ? -5.653 0.606 0.756 1.00 98.88 207 CYS A C 1
ATOM 1610 O O . CYS A 1 207 ? -6.114 -0.200 1.562 1.00 98.88 207 CYS A O 1
ATOM 1612 N N . ILE A 1 208 ? -5.458 1.884 1.061 1.00 98.44 208 ILE A N 1
ATOM 1613 C CA . ILE A 1 208 ? -5.709 2.473 2.376 1.00 98.44 208 ILE A CA 1
ATOM 1614 C C . ILE A 1 208 ? -6.773 3.564 2.271 1.00 98.44 208 ILE A C 1
ATOM 1616 O O . ILE A 1 208 ? -6.724 4.405 1.368 1.00 98.44 208 ILE A O 1
ATOM 1620 N N . GLU A 1 209 ? -7.725 3.575 3.204 1.00 95.81 209 GLU A N 1
ATOM 1621 C CA . GLU A 1 209 ? -8.601 4.731 3.405 1.00 95.81 209 GLU A CA 1
ATOM 1622 C C . GLU A 1 209 ? -7.741 5.958 3.754 1.00 95.81 209 GLU A C 1
ATOM 1624 O O . GLU A 1 209 ? -7.039 5.970 4.761 1.00 95.81 209 GLU A O 1
ATOM 1629 N N . ASN A 1 210 ? -7.752 7.002 2.921 1.00 86.44 210 ASN A N 1
ATOM 1630 C CA . ASN A 1 210 ? -6.870 8.163 3.123 1.00 86.44 210 ASN A CA 1
ATOM 1631 C C . ASN A 1 210 ? -7.541 9.330 3.867 1.00 86.44 210 ASN A C 1
ATOM 1633 O O . ASN A 1 210 ? -6.869 10.302 4.227 1.00 86.44 210 ASN A O 1
ATOM 1637 N N . THR A 1 211 ? -8.856 9.248 4.072 1.00 71.88 211 THR A N 1
ATOM 1638 C CA . THR A 1 211 ? -9.657 10.224 4.811 1.00 71.88 211 THR A CA 1
ATOM 1639 C C . THR A 1 211 ? -10.738 9.521 5.609 1.00 71.88 211 THR A C 1
ATOM 1641 O O . THR A 1 211 ? -11.551 8.798 5.028 1.00 71.88 211 THR A O 1
ATOM 1644 N N . TYR A 1 212 ? -10.826 9.816 6.902 1.00 65.12 212 TYR A N 1
ATOM 1645 C CA . TYR A 1 212 ? -12.034 9.511 7.656 1.00 65.12 212 TYR A CA 1
ATOM 1646 C C . TYR A 1 212 ? -13.131 10.516 7.297 1.00 65.12 212 TYR A C 1
ATOM 1648 O O . TYR A 1 212 ? -12.950 11.729 7.425 1.00 65.12 212 TYR A O 1
ATOM 1656 N N . VAL A 1 213 ? -14.286 10.010 6.873 1.00 60.06 213 VAL A N 1
ATOM 1657 C CA . VAL A 1 213 ? -15.522 10.791 6.799 1.00 60.06 213 VAL A CA 1
ATOM 1658 C C . VAL A 1 213 ? -16.417 10.268 7.910 1.00 60.06 213 VAL A C 1
ATOM 1660 O O . VAL A 1 213 ? -16.799 9.098 7.886 1.00 60.06 213 VAL A O 1
ATOM 1663 N N . ALA A 1 214 ? -16.724 11.117 8.894 1.00 53.22 214 ALA A N 1
ATOM 1664 C CA . ALA A 1 214 ? -17.699 10.782 9.924 1.00 53.22 214 ALA A CA 1
ATOM 1665 C C . ALA A 1 214 ? -19.015 10.409 9.236 1.00 53.22 214 ALA A C 1
ATOM 1667 O O . ALA A 1 214 ? -19.608 11.238 8.542 1.00 53.22 214 ALA A O 1
ATOM 1668 N N . ARG A 1 215 ? -19.442 9.152 9.383 1.00 53.06 215 ARG A N 1
ATOM 1669 C CA . ARG A 1 215 ? -20.792 8.761 8.983 1.00 53.06 215 ARG A CA 1
ATOM 1670 C C . ARG A 1 215 ? -21.745 9.479 9.942 1.00 53.06 215 ARG A C 1
ATOM 1672 O O . ARG A 1 215 ? -21.586 9.340 11.152 1.00 53.06 215 ARG A O 1
ATOM 1679 N N . LYS A 1 216 ? -22.610 10.332 9.390 1.00 35.78 216 LYS A N 1
ATOM 1680 C CA . LYS A 1 216 ? -23.742 10.908 10.122 1.00 35.78 216 LYS A CA 1
ATOM 1681 C C . LYS A 1 216 ? -24.776 9.828 10.390 1.00 35.78 216 LYS A C 1
ATOM 1683 O O . LYS A 1 216 ? -24.899 8.940 9.515 1.00 35.78 216 LYS A O 1
#

Sequence (216 aa):
MNRFQMSVLQLGELIHYGPSSAAASQALSRPGEWSRPHRIHSQLRLVALNAPLKGDMHGIRGADFQCYQQARSMGLTATYRAFLSSHLQDLATIVRKADRTDMPVVNLRGEVLFSSWMSIFSGNGGTFDTSIPIYSFDGRNIMTDSAWPEKLVWHGSSAMGIRLTTNYCEAWRTADIAVMGQAALLQTGRLLGQHTRSCSNHYIVLCIENTYVARK

pLDDT: mean 85.51, std 22.95, range [31.34, 98.94]

Foldseek 3Di:
DDDDDDDDDDDDDDDDDDDDDDDDDDDPPPPDPPPPPVLVAAAKEKAWAPAFAFLQCVFQVSQQVSQVVLCVVLVHPFRKGWCAAFPPGFSLPLAPPVQFQQHFYAAPVRHGFGRGSQCQQPQPQHAGDLVHFHHHSVGDGLVPDVSAVAAKEFYCAASNRGHDCQARSNRSRDQDQPGWHFIDRCVVRGRRHGDIHHSVDTYIIMMMRRDDDPDD

Radius of gyration: 29.76 Å; chains: 1; bounding box: 80×70×83 Å